Protein AF-0000000070931943 (afdb_homodimer)

Radius of gyration: 18.47 Å; Cα contacts (8 Å, |Δi|>4): 340; chains: 2; bounding box: 60×48×57 Å

pLDDT: mean 80.34, std 15.59, range [36.34, 95.5]

Structure (mmCIF, N/CA/C/O backbone):
data_AF-0000000070931943-model_v1
#
loop_
_entity.id
_entity.type
_entity.pdbx_description
1 polymer 'Calcium-activated chloride channel N-terminal domain-containing protein'
#
loop_
_atom_site.group_PDB
_atom_site.id
_atom_site.type_symbol
_atom_site.label_atom_id
_atom_site.label_alt_id
_atom_site.label_comp_id
_atom_site.label_asym_id
_atom_site.label_entity_id
_atom_site.label_seq_id
_atom_site.pdbx_PDB_ins_code
_atom_site.Cartn_x
_atom_site.Cartn_y
_atom_site.Cartn_z
_atom_site.occupancy
_atom_site.B_iso_or_equiv
_atom_site.auth_seq_id
_atom_site.auth_comp_id
_atom_site.auth_asym_id
_atom_site.auth_atom_id
_atom_site.pdbx_PDB_model_num
ATOM 1 N N . MET A 1 1 ? 15.734 -5.367 39.406 1 36.34 1 MET A N 1
ATOM 2 C CA . MET A 1 1 ? 15.711 -4.273 38.438 1 36.34 1 MET A CA 1
ATOM 3 C C . MET A 1 1 ? 15.25 -4.766 37.062 1 36.34 1 MET A C 1
ATOM 5 O O . MET A 1 1 ? 15.836 -5.699 36.531 1 36.34 1 MET A O 1
ATOM 9 N N . THR A 1 2 ? 13.977 -4.781 36.875 1 40.44 2 THR A N 1
ATOM 10 C CA . THR A 1 2 ? 13.219 -5.215 35.719 1 40.44 2 THR A CA 1
ATOM 11 C C . THR A 1 2 ? 13.773 -4.574 34.438 1 40.44 2 THR A C 1
ATOM 13 O O . THR A 1 2 ? 13.781 -3.35 34.312 1 40.44 2 THR A O 1
ATOM 16 N N . ASN A 1 3 ? 14.836 -5.074 33.906 1 40.12 3 ASN A N 1
ATOM 17 C CA . ASN A 1 3 ? 15.406 -4.578 32.656 1 40.12 3 ASN A CA 1
ATOM 18 C C . ASN A 1 3 ? 14.336 -4.371 31.578 1 40.12 3 ASN A C 1
ATOM 20 O O . ASN A 1 3 ? 13.844 -5.336 31 1 40.12 3 ASN A O 1
ATOM 24 N N . ALA A 1 4 ? 13.398 -3.459 31.875 1 43 4 ALA A N 1
ATOM 25 C CA . ALA A 1 4 ? 12.453 -3.088 30.828 1 43 4 ALA A CA 1
ATOM 26 C C . ALA A 1 4 ? 13.18 -2.793 29.516 1 43 4 ALA A C 1
ATOM 28 O O . ALA A 1 4 ? 14.062 -1.938 29.469 1 43 4 ALA A O 1
ATOM 29 N N . LEU A 1 5 ? 13.523 -3.73 28.75 1 44.19 5 LEU A N 1
ATOM 30 C CA . LEU A 1 5 ? 14.008 -3.447 27.406 1 44.19 5 LEU A CA 1
ATOM 31 C C . LEU A 1 5 ? 13.266 -2.27 26.797 1 44.19 5 LEU A C 1
ATOM 33 O O . LEU A 1 5 ? 12.031 -2.246 26.781 1 44.19 5 LEU A O 1
ATOM 37 N N . PRO A 1 6 ? 13.898 -1.084 26.641 1 47.56 6 PRO A N 1
ATOM 38 C CA . PRO A 1 6 ? 13.211 0.03 25.984 1 47.56 6 PRO A CA 1
ATOM 39 C C . PRO A 1 6 ? 12.586 -0.368 24.641 1 47.56 6 PRO A C 1
ATOM 41 O O . PRO A 1 6 ? 13.297 -0.811 23.734 1 47.56 6 PRO A O 1
ATOM 44 N N . PHE A 1 7 ? 11.438 -1.041 24.672 1 46.66 7 PHE A N 1
ATOM 45 C CA . PHE A 1 7 ? 10.703 -1.216 23.422 1 46.66 7 PHE A CA 1
ATOM 46 C C . PHE A 1 7 ? 10.672 0.085 22.641 1 46.66 7 PHE A C 1
ATOM 48 O O . PHE A 1 7 ? 10.094 1.077 23.078 1 46.66 7 PHE A O 1
ATOM 55 N N . LEU A 1 8 ? 11.75 0.337 21.922 1 50.69 8 LEU A N 1
ATOM 56 C CA . LEU A 1 8 ? 11.695 1.449 20.984 1 50.69 8 LEU A CA 1
ATOM 57 C C . LEU A 1 8 ? 10.305 1.575 20.375 1 50.69 8 LEU A C 1
ATOM 59 O O . LEU A 1 8 ? 9.867 0.695 19.625 1 50.69 8 LEU A O 1
ATOM 63 N N . VAL A 1 9 ? 9.438 2.227 21.109 1 55.28 9 VAL A N 1
ATOM 64 C CA . VAL A 1 9 ? 8.102 2.506 20.609 1 55.28 9 VAL A CA 1
ATOM 65 C C . VAL A 1 9 ? 8.188 3.363 19.344 1 55.28 9 VAL A C 1
ATOM 67 O O . VAL A 1 9 ? 8.477 4.559 19.422 1 55.28 9 VAL A O 1
ATOM 70 N N . LEU A 1 10 ? 8.602 2.766 18.203 1 62.41 10 LEU A N 1
ATOM 71 C CA . LEU A 1 10 ? 8.516 3.535 16.969 1 62.41 10 LEU A CA 1
ATOM 72 C C . LEU A 1 10 ? 7.098 4.059 16.75 1 62.41 10 LEU A C 1
ATOM 74 O O . LEU A 1 10 ? 6.129 3.297 16.828 1 62.41 10 LEU A O 1
ATOM 78 N N . ALA A 1 11 ? 6.996 5.348 16.875 1 78.06 11 ALA A N 1
ATOM 79 C CA . ALA A 1 11 ? 5.703 6.004 16.703 1 78.06 11 ALA A CA 1
ATOM 80 C C . ALA A 1 11 ? 5.137 5.746 15.305 1 78.06 11 ALA A C 1
ATOM 82 O O . ALA A 1 11 ? 5.824 5.945 14.297 1 78.06 11 ALA A O 1
ATOM 83 N N . VAL A 1 12 ? 4.004 5.129 15.281 1 84 12 VAL A N 1
ATOM 84 C CA . VAL A 1 12 ? 3.295 4.918 14.023 1 84 12 VAL A CA 1
ATOM 85 C C . VAL A 1 12 ? 2.578 6.203 13.617 1 84 12 VAL A C 1
ATOM 87 O O . VAL A 1 12 ? 1.798 6.758 14.391 1 84 12 VAL A O 1
ATOM 90 N N . MET A 1 13 ? 2.975 6.719 12.43 1 88.75 13 MET A N 1
ATOM 91 C CA . MET A 1 13 ? 2.412 7.992 11.977 1 88.75 13 MET A CA 1
ATOM 92 C C . MET A 1 13 ? 1.213 7.762 11.062 1 88.75 13 MET A C 1
ATOM 94 O O . MET A 1 13 ? 0.326 8.609 10.969 1 88.75 13 MET A O 1
ATOM 98 N N . ALA A 1 14 ? 1.225 6.684 10.336 1 92.06 14 ALA A N 1
ATOM 99 C CA . ALA A 1 14 ? 0.128 6.402 9.414 1 92.06 14 ALA A CA 1
ATOM 100 C C . ALA A 1 14 ? 0.025 4.906 9.125 1 92.06 14 ALA A C 1
ATOM 102 O O . ALA A 1 14 ? 0.981 4.16 9.336 1 92.06 14 ALA A O 1
ATOM 103 N N . SER A 1 15 ? -1.15 4.453 8.75 1 94.12 15 SER A N 1
ATOM 104 C CA . SER A 1 15 ? -1.41 3.098 8.281 1 94.12 15 SER A CA 1
ATOM 105 C C . SER A 1 15 ? -2.164 3.104 6.957 1 94.12 15 SER A C 1
ATOM 107 O O . SER A 1 15 ? -2.975 3.996 6.703 1 94.12 15 SER A O 1
ATOM 109 N N . MET A 1 16 ? -1.839 2.244 6.152 1 95.25 16 MET A N 1
ATOM 110 C CA . MET A 1 16 ? -2.496 2.086 4.859 1 95.25 16 MET A CA 1
ATOM 111 C C . MET A 1 16 ? -2.922 0.638 4.637 1 95.25 16 MET A C 1
ATOM 113 O O . MET A 1 16 ? -2.162 -0.288 4.93 1 95.25 16 MET A O 1
ATOM 117 N N . CYS A 1 17 ? -4.176 0.49 4.227 1 95.31 17 CYS A N 1
ATOM 118 C CA . CYS A 1 17 ? -4.672 -0.832 3.857 1 95.31 17 CYS A CA 1
ATOM 119 C C . CYS A 1 17 ? -5.207 -0.837 2.432 1 95.31 17 CYS A C 1
ATOM 121 O O . CYS A 1 17 ? -5.98 0.043 2.053 1 95.31 17 CYS A O 1
ATOM 123 N N . THR A 1 18 ? -4.746 -1.803 1.724 1 94.31 18 THR A N 1
ATOM 124 C CA . THR A 1 18 ? -5.121 -1.93 0.32 1 94.31 18 THR A CA 1
ATOM 125 C C . THR A 1 18 ? -5.777 -3.281 0.055 1 94.31 18 THR A C 1
ATOM 127 O O . THR A 1 18 ? -5.297 -4.312 0.528 1 94.31 18 THR A O 1
ATOM 130 N N . SER A 1 19 ? -6.906 -3.232 -0.604 1 92.38 19 SER A N 1
ATOM 131 C CA . SER A 1 19 ? -7.516 -4.453 -1.122 1 92.38 19 SER A CA 1
ATOM 132 C C . SER A 1 19 ? -7.398 -4.531 -2.641 1 92.38 19 SER A C 1
ATOM 134 O O . SER A 1 19 ? -7.566 -3.523 -3.332 1 92.38 19 SER A O 1
ATOM 136 N N . ILE A 1 20 ? -7.039 -5.684 -3.062 1 90.62 20 ILE A N 1
ATOM 137 C CA . ILE A 1 20 ? -6.859 -5.926 -4.492 1 90.62 20 ILE A CA 1
ATOM 138 C C . ILE A 1 20 ? -8.047 -6.715 -5.035 1 90.62 20 ILE A C 1
ATOM 140 O O . ILE A 1 20 ? -8.398 -7.77 -4.504 1 90.62 20 ILE A O 1
ATOM 144 N N . HIS A 1 21 ? -8.641 -6.164 -6.039 1 87.69 21 HIS A N 1
ATOM 145 C CA . HIS A 1 21 ? -9.812 -6.766 -6.66 1 87.69 21 HIS A CA 1
ATOM 146 C C . HIS A 1 21 ? -9.57 -7.059 -8.141 1 87.69 21 HIS A C 1
ATOM 148 O O . HIS A 1 21 ? -8.906 -6.277 -8.828 1 87.69 21 HIS A O 1
ATOM 154 N N . LEU A 1 22 ? -10.031 -8.234 -8.578 1 81.69 22 LEU A N 1
ATOM 155 C CA . LEU A 1 22 ? -9.961 -8.562 -10 1 81.69 22 LEU A CA 1
ATOM 156 C C . LEU A 1 22 ? -11.227 -8.109 -10.727 1 81.69 22 LEU A C 1
ATOM 158 O O . LEU A 1 22 ? -12.336 -8.258 -10.203 1 81.69 22 LEU A O 1
ATOM 162 N N . ASP A 1 23 ? -10.914 -7.359 -11.781 1 71.62 23 ASP A N 1
ATOM 163 C CA . ASP A 1 23 ? -12.008 -6.992 -12.672 1 71.62 23 ASP A CA 1
ATOM 164 C C . ASP A 1 23 ? -12.133 -7.988 -13.828 1 71.62 23 ASP A C 1
ATOM 166 O O . ASP A 1 23 ? -11.141 -8.344 -14.453 1 71.62 23 ASP A O 1
ATOM 170 N N . PRO A 1 24 ? -13.312 -8.531 -14 1 64.44 24 PRO A N 1
ATOM 171 C CA . PRO A 1 24 ? -13.508 -9.531 -15.055 1 64.44 24 PRO A CA 1
ATOM 172 C C . PRO A 1 24 ? -12.953 -9.07 -16.406 1 64.44 24 PRO A C 1
ATOM 174 O O . PRO A 1 24 ? -12.531 -9.898 -17.219 1 64.44 24 PRO A O 1
ATOM 177 N N . ALA A 1 25 ? -13.125 -8.031 -16.75 1 62.78 25 ALA A N 1
ATOM 178 C CA . ALA A 1 25 ? -12.766 -7.617 -18.094 1 62.78 25 ALA A CA 1
ATOM 179 C C . ALA A 1 25 ? -11.25 -7.547 -18.266 1 62.78 25 ALA A C 1
ATOM 181 O O . ALA A 1 25 ? -10.711 -7.961 -19.297 1 62.78 25 ALA A O 1
ATOM 182 N N . ASP A 1 26 ? -10.508 -7.004 -17.688 1 59.44 26 ASP A N 1
ATOM 183 C CA . ASP A 1 26 ? -9.125 -6.953 -18.141 1 59.44 26 ASP A CA 1
ATOM 184 C C . ASP A 1 26 ? -8.188 -6.535 -17 1 59.44 26 ASP A C 1
ATOM 186 O O . ASP A 1 26 ? -6.969 -6.641 -17.141 1 59.44 26 ASP A O 1
ATOM 190 N N . GLY A 1 27 ? -8.828 -6.426 -15.727 1 68.75 27 GLY A N 1
ATOM 191 C CA . GLY A 1 27 ? -7.762 -5.957 -14.852 1 68.75 27 GLY A CA 1
ATOM 192 C C . GLY A 1 27 ? -8.141 -5.965 -13.383 1 68.75 27 GLY A C 1
ATOM 193 O O . GLY A 1 27 ? -8.953 -6.785 -12.953 1 68.75 27 GLY A O 1
ATOM 194 N N . GLY A 1 28 ? -7.371 -5.559 -12.633 1 79.81 28 GLY A N 1
ATOM 195 C CA . GLY A 1 28 ? -7.633 -5.441 -11.203 1 79.81 28 GLY A CA 1
ATOM 196 C C . GLY A 1 28 ? -7.5 -4.02 -10.688 1 79.81 28 GLY A C 1
ATOM 197 O O . GLY A 1 28 ? -6.918 -3.162 -11.359 1 79.81 28 GLY A O 1
ATOM 198 N N . TYR A 1 29 ? -8.352 -3.676 -9.898 1 83.69 29 TYR A N 1
ATOM 199 C CA . TYR A 1 29 ? -8.227 -2.375 -9.25 1 83.69 29 TYR A CA 1
ATOM 200 C C . TYR A 1 29 ? -8.016 -2.531 -7.75 1 83.69 29 TYR A C 1
ATOM 202 O O . TYR A 1 29 ? -8.266 -3.6 -7.191 1 83.69 29 TYR A O 1
ATOM 210 N N . MET A 1 30 ? -7.453 -1.445 -7.219 1 88.5 30 MET A N 1
ATOM 211 C CA . MET A 1 30 ? -7.125 -1.434 -5.797 1 88.5 30 MET A CA 1
ATOM 212 C C . MET A 1 30 ? -7.895 -0.338 -5.066 1 88.5 30 MET A C 1
ATOM 214 O O . MET A 1 30 ? -8.102 0.748 -5.613 1 88.5 30 MET A O 1
ATOM 218 N N . GLN A 1 31 ? -8.352 -0.706 -3.971 1 90.5 31 GLN A N 1
ATOM 219 C CA . GLN A 1 31 ? -8.922 0.263 -3.037 1 90.5 31 GLN A CA 1
ATOM 220 C C . GLN A 1 31 ? -8 0.47 -1.836 1 90.5 31 GLN A C 1
ATOM 222 O O . GLN A 1 31 ? -7.559 -0.498 -1.214 1 90.5 31 GLN A O 1
ATOM 227 N N . VAL A 1 32 ? -7.766 1.75 -1.558 1 93.69 32 VAL A N 1
ATOM 228 C CA . VAL A 1 32 ? -6.797 2.07 -0.513 1 93.69 32 VAL A CA 1
ATOM 229 C C . VA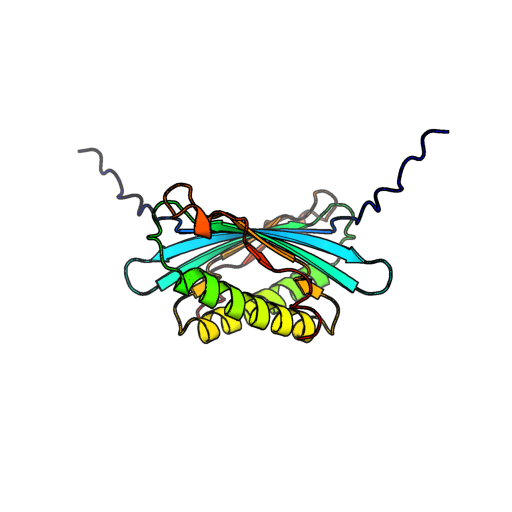L A 1 32 ? -7.473 2.891 0.584 1 93.69 32 VAL A C 1
ATOM 231 O O . VAL A 1 32 ? -8.195 3.85 0.297 1 93.69 32 VAL A O 1
ATOM 234 N N . LEU A 1 33 ? -7.32 2.475 1.807 1 93.75 33 LEU A N 1
ATOM 235 C CA . LEU A 1 33 ? -7.688 3.25 2.986 1 93.75 33 LEU A CA 1
ATOM 236 C C . LEU A 1 33 ? -6.445 3.699 3.75 1 93.75 33 LEU A C 1
ATOM 238 O O . LEU A 1 33 ? -5.586 2.881 4.082 1 93.75 33 LEU A O 1
ATOM 242 N N . VAL A 1 34 ? -6.34 4.996 3.949 1 93.75 34 VAL A N 1
ATOM 243 C CA . VAL A 1 34 ? -5.223 5.566 4.695 1 93.75 34 VAL A CA 1
ATOM 244 C C . VAL A 1 34 ? -5.734 6.223 5.977 1 93.75 34 VAL A C 1
ATOM 246 O O . VAL A 1 34 ? -6.641 7.059 5.934 1 93.75 34 VAL A O 1
ATOM 249 N N . GLY A 1 35 ? -5.164 5.852 7.086 1 93.06 35 GLY A N 1
ATOM 250 C CA . GLY A 1 35 ? -5.406 6.52 8.359 1 93.06 35 GLY A CA 1
ATOM 251 C C . GLY A 1 35 ? -4.207 7.301 8.859 1 93.06 35 GLY A C 1
ATOM 252 O O . GLY A 1 35 ? -3.104 6.762 8.961 1 93.06 35 GLY A O 1
ATOM 253 N N . ILE A 1 36 ? -4.418 8.516 9.125 1 90.5 36 ILE A N 1
ATOM 254 C CA . ILE A 1 36 ? -3.363 9.352 9.688 1 90.5 36 ILE A CA 1
ATOM 255 C C . ILE A 1 36 ? -3.488 9.398 11.203 1 90.5 36 ILE A C 1
ATOM 257 O O . ILE A 1 36 ? -4.586 9.57 11.742 1 90.5 36 ILE A O 1
ATOM 261 N N . ASP A 1 37 ? -2.4 9.219 11.828 1 91.5 37 ASP A N 1
ATOM 262 C CA . ASP A 1 37 ? -2.363 9.203 13.289 1 91.5 37 ASP A CA 1
ATOM 263 C C . ASP A 1 37 ? -2.621 10.594 13.852 1 91.5 37 ASP A C 1
ATOM 265 O O . ASP A 1 37 ? -2.217 11.602 13.258 1 91.5 37 ASP A O 1
ATOM 269 N N . SER A 1 38 ? -3.176 10.648 15.031 1 90.12 38 SER A N 1
ATOM 270 C CA . SER A 1 38 ? -3.539 11.906 15.672 1 90.12 38 SER A CA 1
ATOM 271 C C . SER A 1 38 ? -2.301 12.68 16.125 1 90.12 38 SER A C 1
ATOM 273 O O . SER A 1 38 ? -2.383 13.867 16.422 1 90.12 38 SER A O 1
ATOM 275 N N . SER A 1 39 ? -1.159 11.977 16.141 1 87.94 39 SER A N 1
ATOM 276 C CA . SER A 1 39 ? 0.078 12.656 16.5 1 87.94 39 SER A CA 1
ATOM 277 C C . SER A 1 39 ? 0.581 13.547 15.367 1 87.94 39 SER A C 1
ATOM 279 O O . SER A 1 39 ? 1.459 14.383 15.578 1 87.94 39 SER A O 1
ATOM 281 N N . VAL A 1 40 ? -0.013 13.383 14.234 1 84.94 40 VAL A N 1
ATOM 282 C CA . VAL A 1 40 ? 0.395 14.172 13.07 1 84.94 40 VAL A CA 1
ATOM 283 C C . VAL A 1 40 ? -0.276 15.539 13.109 1 84.94 40 VAL A C 1
ATOM 285 O O . VAL A 1 40 ? -1.502 15.633 13.203 1 84.94 40 VAL A O 1
ATOM 288 N N . SER A 1 41 ? 0.523 16.547 13.125 1 85.31 41 SER A N 1
ATOM 289 C CA . SER A 1 41 ? -0.011 17.906 13.141 1 85.31 41 SER A CA 1
ATOM 290 C C . SER A 1 41 ? -0.72 18.234 11.828 1 85.31 41 SER A C 1
ATOM 292 O O . SER A 1 41 ? -0.36 17.719 10.773 1 85.31 41 SER A O 1
ATOM 294 N N . VAL A 1 42 ? -1.76 19.078 11.977 1 77.5 42 VAL A N 1
ATOM 295 C CA . VAL A 1 42 ? -2.535 19.469 10.805 1 77.5 42 VAL A CA 1
ATOM 296 C C . VAL A 1 42 ? -1.622 20.156 9.781 1 77.5 42 VAL A C 1
ATOM 298 O O . VAL A 1 42 ? -0.892 21.094 10.117 1 77.5 42 VAL A O 1
ATOM 301 N N . ASN A 1 43 ? -1.541 19.562 8.609 1 76.69 43 ASN A N 1
ATOM 302 C CA . ASN A 1 43 ? -0.798 20.141 7.496 1 76.69 43 ASN A CA 1
ATOM 303 C C . ASN A 1 43 ? -1.441 19.812 6.152 1 76.69 43 ASN A C 1
ATOM 305 O O . ASN A 1 43 ? -1.441 18.656 5.734 1 76.69 43 ASN A O 1
ATOM 309 N N . ILE A 1 44 ? -2.055 20.906 5.496 1 76.25 44 ILE A N 1
ATOM 310 C CA . ILE A 1 44 ? -2.744 20.719 4.223 1 76.25 44 ILE A CA 1
ATOM 311 C C . ILE A 1 44 ? -1.768 20.188 3.176 1 76.25 44 ILE A C 1
ATOM 313 O O . ILE A 1 44 ? -2.166 19.469 2.258 1 76.25 44 ILE A O 1
ATOM 317 N N . ASP A 1 45 ? -0.538 20.484 3.363 1 85.88 45 ASP A N 1
ATOM 318 C CA . ASP A 1 45 ? 0.458 20.031 2.396 1 85.88 45 ASP A CA 1
ATOM 319 C C . ASP A 1 45 ? 0.584 18.516 2.406 1 85.88 45 ASP A C 1
ATOM 321 O O . ASP A 1 45 ? 0.918 17.906 1.387 1 85.88 45 ASP A O 1
ATOM 325 N N . ILE A 1 46 ? 0.339 17.969 3.547 1 85.06 46 ILE A N 1
ATOM 326 C CA . ILE A 1 46 ? 0.44 16.516 3.652 1 85.06 46 ILE A CA 1
ATOM 327 C C . ILE A 1 46 ? -0.572 15.852 2.715 1 85.06 46 ILE A C 1
ATOM 329 O O . ILE A 1 46 ? -0.24 14.906 1.998 1 85.06 46 ILE A O 1
ATOM 333 N N . LEU A 1 47 ? -1.778 16.422 2.676 1 86.31 47 LEU A N 1
ATOM 334 C CA . LEU A 1 47 ? -2.824 15.859 1.833 1 86.31 47 LEU A CA 1
ATOM 335 C C . LEU A 1 47 ? -2.469 16 0.356 1 86.31 47 LEU A C 1
ATOM 337 O O . LEU A 1 47 ? -2.654 15.062 -0.423 1 86.31 47 LEU A O 1
ATOM 341 N N . ASN A 1 48 ? -2 17.172 0.065 1 87.69 48 ASN A N 1
ATOM 342 C CA . ASN A 1 48 ? -1.585 17.391 -1.316 1 87.69 48 ASN A CA 1
ATOM 343 C C . ASN A 1 48 ? -0.417 16.484 -1.698 1 87.69 48 ASN A C 1
ATOM 345 O O . ASN A 1 48 ? -0.389 15.93 -2.797 1 87.69 48 ASN A O 1
ATOM 349 N N . ASN A 1 49 ? 0.54 16.359 -0.803 1 89.38 49 ASN A N 1
ATOM 350 C CA . ASN A 1 49 ? 1.688 15.5 -1.043 1 89.38 49 ASN A CA 1
ATOM 351 C C . ASN A 1 49 ? 1.265 14.039 -1.196 1 89.38 49 ASN A C 1
ATOM 353 O O . ASN A 1 49 ? 1.806 13.32 -2.035 1 89.38 49 ASN A O 1
ATOM 357 N N . LEU A 1 50 ? 0.293 13.664 -0.415 1 90.5 50 LEU A N 1
ATOM 358 C CA . LEU A 1 50 ? -0.211 12.297 -0.524 1 90.5 50 LEU A CA 1
ATOM 359 C C . LEU A 1 50 ? -0.918 12.086 -1.858 1 90.5 50 LEU A C 1
ATOM 361 O O . LEU A 1 50 ? -0.766 11.031 -2.484 1 90.5 50 LEU A O 1
ATOM 365 N N . ARG A 1 51 ? -1.651 13.062 -2.244 1 89.62 51 ARG A N 1
ATOM 366 C CA . ARG A 1 51 ? -2.332 12.969 -3.531 1 89.62 51 ARG A CA 1
ATOM 367 C C . ARG A 1 51 ? -1.33 12.773 -4.664 1 89.62 51 ARG A C 1
ATOM 369 O O . ARG A 1 51 ? -1.506 11.891 -5.512 1 89.62 51 ARG A O 1
ATOM 376 N N . VAL A 1 52 ? -0.346 13.594 -4.68 1 91 52 VAL A N 1
ATOM 377 C CA . VAL A 1 52 ? 0.678 13.516 -5.715 1 91 52 VAL A CA 1
ATOM 378 C C . VAL A 1 52 ? 1.375 12.156 -5.656 1 91 52 VAL A C 1
ATOM 380 O O . VAL A 1 52 ? 1.59 11.516 -6.688 1 91 52 VAL A O 1
ATOM 383 N N . LEU A 1 53 ? 1.727 11.703 -4.457 1 93.62 53 LEU A N 1
ATOM 384 C CA . LEU A 1 53 ? 2.4 10.422 -4.285 1 93.62 53 LEU A CA 1
ATOM 385 C C . LEU A 1 53 ? 1.536 9.281 -4.805 1 93.62 53 LEU A C 1
ATOM 387 O O . LEU A 1 53 ? 2.02 8.414 -5.535 1 93.62 53 LEU A O 1
ATOM 391 N N . PHE A 1 54 ? 0.24 9.297 -4.535 1 93.12 54 PHE A N 1
ATOM 392 C CA . PHE A 1 54 ? -0.636 8.211 -4.949 1 93.12 54 PHE A CA 1
ATOM 393 C C . PHE A 1 54 ? -0.847 8.227 -6.457 1 93.12 54 PHE A C 1
ATOM 395 O O . PHE A 1 54 ? -0.993 7.176 -7.082 1 93.12 54 PHE A O 1
ATOM 402 N N . ARG A 1 55 ? -0.823 9.367 -7.012 1 93.19 55 ARG A N 1
ATOM 403 C CA . ARG A 1 55 ? -0.899 9.438 -8.469 1 93.19 55 ARG A CA 1
ATOM 404 C C . ARG A 1 55 ? 0.325 8.805 -9.117 1 93.19 55 ARG A C 1
ATOM 406 O O . ARG A 1 55 ? 0.197 7.992 -10.031 1 93.19 55 ARG A O 1
ATOM 413 N N . LYS A 1 56 ? 1.428 9.156 -8.625 1 94.12 56 LYS A N 1
ATOM 414 C CA . LYS A 1 56 ? 2.668 8.594 -9.148 1 94.12 56 LYS A CA 1
ATOM 415 C C . LYS A 1 56 ? 2.746 7.094 -8.883 1 94.12 56 LYS A C 1
ATOM 417 O O . LYS A 1 56 ? 3.184 6.328 -9.742 1 94.12 56 LYS A O 1
ATOM 422 N N . ALA A 1 57 ? 2.367 6.73 -7.73 1 94.25 57 ALA A N 1
ATOM 423 C CA . ALA A 1 57 ? 2.393 5.32 -7.352 1 94.25 57 ALA A CA 1
ATOM 424 C C . ALA A 1 57 ? 1.446 4.5 -8.227 1 94.25 57 ALA A C 1
ATOM 426 O O . ALA A 1 57 ? 1.771 3.379 -8.625 1 94.25 57 ALA A O 1
ATOM 427 N N . SER A 1 58 ? 0.299 5.086 -8.516 1 93.31 58 SER A N 1
ATOM 428 C CA . SER A 1 58 ? -0.647 4.398 -9.391 1 93.31 58 SER A CA 1
ATOM 429 C C . SER A 1 58 ? -0.066 4.195 -10.789 1 93.31 58 SER A C 1
ATOM 431 O O . SER A 1 58 ? -0.187 3.115 -11.367 1 93.31 58 SER A O 1
ATOM 433 N N . GLN A 1 59 ? 0.559 5.215 -11.297 1 94.06 59 GLN A N 1
ATOM 434 C CA . GLN A 1 59 ? 1.205 5.117 -12.602 1 94.06 59 GLN A CA 1
ATOM 435 C C . GLN A 1 59 ? 2.316 4.074 -12.586 1 94.06 59 GLN A C 1
ATOM 437 O O . GLN A 1 59 ? 2.424 3.264 -13.508 1 94.06 59 GLN A O 1
ATOM 442 N N . PHE A 1 60 ? 3.107 4.105 -11.625 1 93.56 60 PHE A N 1
ATOM 443 C CA . PHE A 1 60 ? 4.172 3.125 -11.461 1 93.56 60 PHE A CA 1
ATOM 444 C C . PHE A 1 60 ? 3.611 1.709 -11.469 1 93.56 60 PHE A C 1
ATOM 446 O O . PHE A 1 60 ? 4.105 0.846 -12.203 1 93.56 60 PHE A O 1
ATOM 453 N N . LEU A 1 61 ? 2.586 1.47 -10.617 1 92.56 61 LEU A N 1
ATOM 454 C CA . LEU A 1 61 ? 1.967 0.153 -10.516 1 92.56 61 LEU A CA 1
ATOM 455 C C . LEU A 1 61 ? 1.403 -0.287 -11.859 1 92.56 61 LEU A C 1
ATOM 457 O O . LEU A 1 61 ? 1.604 -1.43 -12.281 1 92.56 61 LEU A O 1
ATOM 461 N N . PHE A 1 62 ? 0.74 0.594 -12.523 1 91.69 62 PHE A N 1
ATOM 462 C CA . PHE A 1 62 ? 0.134 0.302 -13.82 1 91.69 62 PHE A CA 1
ATOM 463 C C . PHE A 1 62 ? 1.19 -0.135 -14.828 1 91.69 62 PHE A C 1
ATOM 465 O O . PHE A 1 62 ? 1.009 -1.131 -15.531 1 91.69 62 PHE A O 1
ATOM 472 N N . GLU A 1 63 ? 2.27 0.586 -14.812 1 93.69 63 GLU A N 1
ATOM 473 C CA . GLU A 1 63 ? 3.346 0.278 -15.758 1 93.69 63 GLU A CA 1
ATOM 474 C C . GLU A 1 63 ? 4.074 -1.003 -15.359 1 93.69 63 GLU A C 1
ATOM 476 O O . GLU A 1 63 ? 4.363 -1.848 -16.203 1 93.69 63 GLU A O 1
ATOM 481 N N . ALA A 1 64 ? 4.336 -1.162 -14.078 1 91.12 64 ALA A N 1
ATOM 482 C CA . ALA A 1 64 ? 5.098 -2.311 -13.586 1 91.12 64 ALA A CA 1
ATOM 483 C C . ALA A 1 64 ? 4.297 -3.602 -13.742 1 91.12 64 ALA A C 1
ATOM 485 O O . ALA A 1 64 ? 4.867 -4.695 -13.742 1 91.12 64 ALA A O 1
ATOM 486 N N . THR A 1 65 ? 3.021 -3.58 -13.875 1 89.56 65 THR A N 1
ATOM 487 C CA . THR A 1 65 ? 2.168 -4.758 -13.961 1 89.56 65 THR A CA 1
ATOM 488 C C . THR A 1 65 ? 1.559 -4.883 -15.359 1 89.56 65 THR A C 1
ATOM 490 O O . THR A 1 65 ? 0.553 -5.574 -15.539 1 89.56 65 THR A O 1
ATOM 493 N N . ARG A 1 66 ? 2.033 -4.176 -16.297 1 88.62 66 ARG A N 1
ATOM 494 C CA . ARG A 1 66 ? 1.624 -4.211 -17.703 1 88.62 66 ARG A CA 1
ATOM 495 C C . ARG A 1 66 ? 0.156 -3.828 -17.844 1 88.62 66 ARG A C 1
ATOM 497 O O . ARG A 1 66 ? -0.597 -4.5 -18.562 1 88.62 66 ARG A O 1
ATOM 504 N N . GLY A 1 67 ? -0.262 -2.793 -17.109 1 87.81 67 GLY A N 1
ATOM 505 C CA . GLY A 1 67 ? -1.584 -2.205 -17.266 1 87.81 67 GLY A CA 1
ATOM 506 C C . GLY A 1 67 ? -2.664 -2.973 -16.516 1 87.81 67 GLY A C 1
ATOM 507 O O . GLY A 1 67 ? -3.852 -2.816 -16.812 1 87.81 67 GLY A O 1
ATOM 508 N N . LYS A 1 68 ? -2.223 -3.709 -15.586 1 85.88 68 LYS A N 1
ATOM 509 C CA . LYS A 1 68 ? -3.203 -4.574 -14.938 1 85.88 68 LYS A CA 1
ATOM 510 C C . LYS A 1 68 ? -3.742 -3.932 -13.664 1 85.88 68 LYS A C 1
ATOM 512 O O . LYS A 1 68 ? -4.926 -4.074 -13.344 1 85.88 68 LYS A O 1
ATOM 517 N N . PHE A 1 69 ? -2.881 -3.309 -12.906 1 87.75 69 PHE A N 1
ATOM 518 C CA . PHE A 1 69 ? -3.312 -2.832 -11.602 1 87.75 69 PHE A CA 1
ATOM 519 C C . PHE A 1 69 ? -3.131 -1.324 -11.484 1 87.75 69 PHE A C 1
ATOM 521 O O . PHE A 1 69 ? -2.135 -0.775 -11.961 1 87.75 69 PHE A O 1
ATOM 528 N N . TYR A 1 70 ? -4.066 -0.686 -10.836 1 90.06 70 TYR A N 1
ATOM 529 C CA . TYR A 1 70 ? -4.051 0.736 -10.516 1 90.06 70 TYR A CA 1
ATOM 530 C C . TYR A 1 70 ? -4.887 1.025 -9.273 1 90.06 70 TYR A C 1
ATOM 532 O O . TYR A 1 70 ? -5.715 0.203 -8.867 1 90.06 70 TYR A O 1
ATOM 540 N N . PHE A 1 71 ? -4.629 2.18 -8.672 1 91.56 71 PHE A N 1
ATOM 541 C CA . PHE A 1 71 ? -5.469 2.611 -7.566 1 91.56 71 PHE A CA 1
ATOM 542 C C . PHE A 1 71 ? -6.77 3.221 -8.078 1 91.56 71 PHE A C 1
ATOM 544 O O . PHE A 1 71 ? -6.762 4.301 -8.672 1 91.56 71 PHE A O 1
ATOM 551 N N . LYS A 1 72 ? -7.867 2.592 -7.891 1 89.06 72 LYS A N 1
ATOM 552 C CA . LYS A 1 72 ? -9.172 3.104 -8.297 1 89.06 72 LYS A CA 1
ATOM 553 C C . LYS A 1 72 ? -9.664 4.184 -7.34 1 89.06 72 LYS A C 1
ATOM 555 O O . LYS A 1 72 ? -10.211 5.199 -7.773 1 89.06 72 LYS A O 1
ATOM 560 N N . GLU A 1 73 ? -9.422 3.891 -6.121 1 88.88 73 GLU A N 1
ATOM 561 C CA . GLU A 1 73 ? -9.914 4.789 -5.078 1 88.88 73 GLU A CA 1
ATOM 562 C C . GLU A 1 73 ? -8.977 4.805 -3.875 1 88.88 73 GLU A C 1
ATOM 564 O O . GLU A 1 73 ? -8.492 3.756 -3.447 1 88.88 73 GLU A O 1
ATOM 569 N N . VAL A 1 74 ? -8.742 6.055 -3.41 1 91.56 74 VAL A N 1
ATOM 570 C CA . VAL A 1 74 ? -8.008 6.246 -2.168 1 91.56 74 VAL A CA 1
AT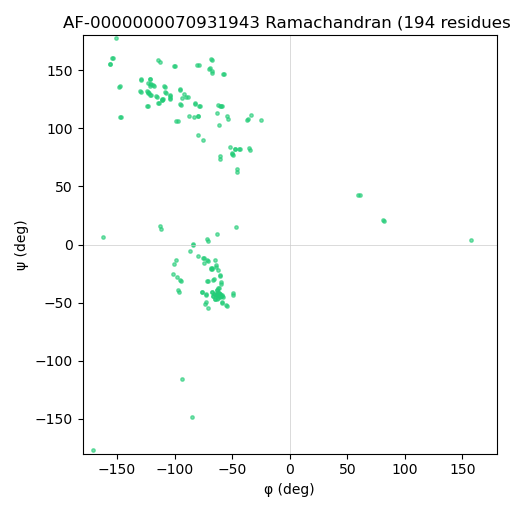OM 571 C C . VAL A 1 74 ? -8.844 7.062 -1.188 1 91.56 74 VAL A C 1
ATOM 573 O O . VAL A 1 74 ? -9.258 8.18 -1.499 1 91.56 74 VAL A O 1
ATOM 576 N N . LEU A 1 75 ? -9.141 6.48 -0.079 1 91.25 75 LEU A N 1
ATOM 577 C CA . LEU A 1 75 ? -9.828 7.164 1.009 1 91.25 75 LEU A CA 1
ATOM 578 C C . LEU A 1 75 ? -8.859 7.516 2.133 1 91.25 75 LEU A C 1
ATOM 580 O O . LEU A 1 75 ? -8.133 6.652 2.623 1 91.25 75 LEU A O 1
ATOM 584 N N . ILE A 1 76 ? -8.867 8.734 2.541 1 90.81 76 ILE A N 1
ATOM 585 C CA . ILE A 1 76 ? -7.996 9.164 3.633 1 90.81 76 ILE A CA 1
ATOM 586 C C . ILE A 1 76 ? -8.844 9.562 4.84 1 90.81 76 ILE A C 1
ATOM 588 O O . ILE A 1 76 ? -9.711 10.438 4.738 1 90.81 76 ILE A O 1
ATOM 592 N N . SER A 1 77 ? -8.617 8.93 5.887 1 90.31 77 SER A N 1
ATOM 593 C CA . SER A 1 77 ? -9.203 9.312 7.168 1 90.31 77 SER A CA 1
ATOM 594 C C . SER A 1 77 ? -8.258 10.211 7.961 1 90.31 77 SER A C 1
ATOM 596 O O . SER A 1 77 ? -7.137 9.805 8.281 1 90.31 77 SER A O 1
ATOM 598 N N . VAL A 1 78 ? -8.695 11.406 8.273 1 89.69 78 VAL A N 1
ATOM 599 C CA . VAL A 1 78 ? -7.875 12.344 9.031 1 89.69 78 VAL A CA 1
ATOM 600 C C . VAL A 1 78 ? -8.305 12.336 10.5 1 89.69 78 VAL A C 1
ATOM 602 O O . VAL A 1 78 ? -9.438 11.977 10.82 1 89.69 78 VAL A O 1
ATOM 605 N N . PRO A 1 79 ? -7.402 12.672 11.352 1 88.38 79 PRO A N 1
ATOM 606 C CA . PRO A 1 79 ? -7.766 12.641 12.766 1 88.38 79 PRO A CA 1
ATOM 607 C C . PRO A 1 79 ? -8.797 13.711 13.141 1 88.38 79 PRO A C 1
ATOM 609 O O . PRO A 1 79 ? -8.906 14.727 12.445 1 88.38 79 PRO A O 1
ATOM 612 N N . LYS A 1 80 ? -9.445 13.453 14.219 1 87 80 LYS A N 1
ATOM 613 C CA . LYS A 1 80 ? -10.57 14.281 14.648 1 87 80 LYS A CA 1
ATOM 614 C C . LYS A 1 80 ? -10.102 15.68 15.055 1 87 80 LYS A C 1
ATOM 616 O O . LYS A 1 80 ? -10.898 16.625 15.078 1 87 80 LYS A O 1
ATOM 621 N N . ASN A 1 81 ? -8.836 15.766 15.367 1 87.94 81 ASN A N 1
ATOM 622 C CA . ASN A 1 81 ? -8.352 17.062 15.812 1 87.94 81 ASN A CA 1
ATOM 623 C C . ASN A 1 81 ? -7.992 17.969 14.633 1 87.94 81 ASN A C 1
ATOM 625 O O . ASN A 1 81 ? -7.527 19.094 14.828 1 87.94 81 ASN A O 1
ATOM 629 N N . TRP A 1 82 ? -8.148 17.531 13.469 1 86.88 82 TRP A N 1
ATOM 630 C CA . TRP A 1 82 ? -8.008 18.375 12.289 1 86.88 82 TRP A CA 1
ATOM 631 C C . TRP A 1 82 ? -9.266 19.188 12.039 1 86.88 82 TRP A C 1
ATOM 633 O O . TRP A 1 82 ? -10.352 18.812 12.492 1 86.88 82 TRP A O 1
ATOM 643 N N . PRO A 1 83 ? -9.102 20.312 11.375 1 85.62 83 PRO A N 1
ATOM 644 C CA . PRO A 1 83 ? -10.289 21.141 11.102 1 85.62 83 PRO A CA 1
ATOM 645 C C . PRO A 1 83 ? -11.359 20.375 10.32 1 85.62 83 PRO A C 1
ATOM 647 O O . PRO A 1 83 ? -11.039 19.531 9.477 1 85.62 83 PRO A O 1
ATOM 650 N N . ARG A 1 84 ? -12.625 20.641 10.539 1 83.12 84 ARG A N 1
ATOM 651 C CA . ARG A 1 84 ? -13.766 19.969 9.914 1 83.12 84 ARG A CA 1
ATOM 652 C C . ARG A 1 84 ? -13.734 20.125 8.398 1 83.12 84 ARG A C 1
ATOM 654 O O . ARG A 1 84 ? -14.172 19.234 7.668 1 83.12 84 ARG A O 1
ATOM 661 N N . THR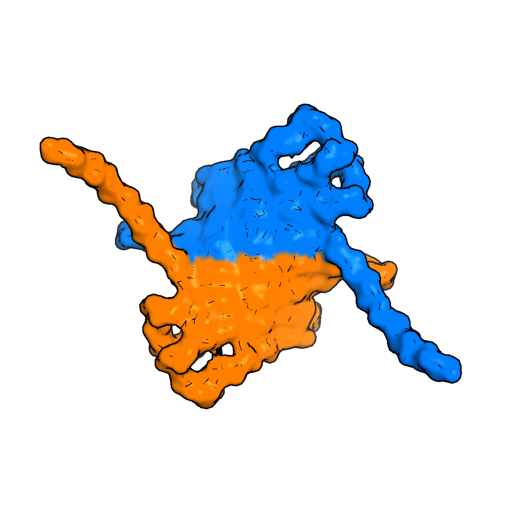 A 1 85 ? -13.281 21.188 7.961 1 80.5 85 THR A N 1
ATOM 662 C CA . THR A 1 85 ? -13.203 21.438 6.527 1 80.5 85 THR A CA 1
ATOM 663 C C . THR A 1 85 ? -12.281 20.422 5.848 1 80.5 85 THR A C 1
ATOM 665 O O . THR A 1 85 ? -12.445 20.125 4.664 1 80.5 85 THR A O 1
ATOM 668 N N . VAL A 1 86 ? -11.398 19.844 6.723 1 78.5 86 VAL A N 1
ATOM 669 C CA . VAL A 1 86 ? -10.43 18.875 6.199 1 78.5 86 VAL A CA 1
ATOM 670 C C . VAL A 1 86 ? -10.938 17.453 6.434 1 78.5 86 VAL A C 1
ATOM 672 O O . VAL A 1 86 ? -10.609 16.547 5.668 1 78.5 86 VAL A O 1
ATOM 675 N N . GLN A 1 87 ? -11.727 17.172 7.434 1 75.06 87 GLN A N 1
ATOM 676 C CA . GLN A 1 87 ? -12.188 15.859 7.848 1 75.06 87 GLN A CA 1
ATOM 677 C C . GLN A 1 87 ? -13.055 15.211 6.77 1 75.06 87 GLN A C 1
ATOM 679 O O . GLN A 1 87 ? -13.172 13.992 6.707 1 75.06 87 GLN A O 1
ATOM 684 N N . ARG A 1 88 ? -13.508 16 5.91 1 71.25 88 ARG A N 1
ATOM 685 C CA . ARG A 1 88 ? -14.273 15.344 4.852 1 71.25 88 ARG A CA 1
ATOM 686 C C . ARG A 1 88 ? -13.398 14.367 4.074 1 71.25 88 ARG A C 1
ATOM 688 O O . ARG A 1 88 ? -12.281 14.711 3.666 1 71.25 88 ARG A O 1
ATOM 695 N N . GLU A 1 89 ? -13.641 12.992 4.453 1 63.66 89 GLU A N 1
ATOM 696 C CA . GLU A 1 89 ? -12.898 11.938 3.768 1 63.66 89 GLU A CA 1
ATOM 697 C C . GLU A 1 89 ? -12.438 12.391 2.387 1 63.66 89 GLU A C 1
ATOM 699 O O . GLU A 1 89 ? -13.25 12.805 1.561 1 63.66 89 GLU A O 1
ATOM 704 N N . LEU A 1 90 ? -11.102 12.578 2.488 1 76 90 LEU A N 1
ATOM 705 C CA . LEU A 1 90 ? -10.609 12.945 1.166 1 76 90 LEU A CA 1
ATOM 706 C C . LEU A 1 90 ? -10.547 11.719 0.253 1 76 90 LEU A C 1
ATOM 708 O O . LEU A 1 90 ? -9.906 10.719 0.586 1 76 90 LEU A O 1
ATOM 712 N N . VAL A 1 91 ? -11.703 11.484 -0.452 1 72.94 91 VAL A N 1
ATOM 713 C CA . VAL A 1 91 ? -11.75 10.414 -1.441 1 72.94 91 VAL A CA 1
ATOM 714 C C . VAL A 1 91 ? -11.18 10.906 -2.768 1 72.94 91 VAL A C 1
ATOM 716 O O . VAL A 1 91 ? -11.602 11.938 -3.287 1 72.94 91 VAL A O 1
ATOM 719 N N . TRP A 1 92 ? -9.977 10.273 -2.961 1 72.94 92 TRP A N 1
ATOM 720 C CA . TRP A 1 92 ? -9.492 10.484 -4.324 1 72.94 92 TRP A CA 1
ATOM 721 C C . TRP A 1 92 ? -9.844 9.297 -5.215 1 72.94 92 TRP A C 1
ATOM 723 O O . TRP A 1 92 ? -9.578 8.148 -4.855 1 72.94 92 TRP A O 1
ATOM 733 N N . GLY A 1 93 ? -10.844 9.422 -6.156 1 63.56 93 GLY A N 1
ATOM 734 C CA . GLY A 1 93 ? -11.32 8.367 -7.031 1 63.56 93 GLY A CA 1
ATOM 735 C C . GLY A 1 93 ? -10.484 8.219 -8.297 1 63.56 93 GLY A C 1
ATOM 736 O O . GLY A 1 93 ? -9.32 8.609 -8.32 1 63.56 93 GLY A O 1
ATOM 737 N N . SER A 1 94 ? -11.125 7.773 -9.539 1 60.94 94 SER A N 1
ATOM 738 C CA . SER A 1 94 ? -10.742 7.305 -10.867 1 60.94 94 SER A CA 1
ATOM 739 C C . SER A 1 94 ? -9.656 8.188 -11.477 1 60.94 94 SER A C 1
ATOM 741 O O . SER A 1 94 ? -9.273 8.008 -12.633 1 60.94 94 SER A O 1
ATOM 743 N N . GLN A 1 95 ? -9.055 8.969 -10.656 1 58.5 95 GLN A N 1
ATOM 744 C CA . GLN A 1 95 ? -8.07 9.883 -11.234 1 58.5 95 GLN A CA 1
ATOM 745 C C . GLN A 1 95 ? -6.754 9.172 -11.508 1 58.5 95 GLN A C 1
ATOM 747 O O . GLN A 1 95 ? -5.934 9.648 -12.297 1 58.5 95 GLN A O 1
ATOM 752 N N . PHE A 1 96 ? -6.645 8.023 -11.047 1 6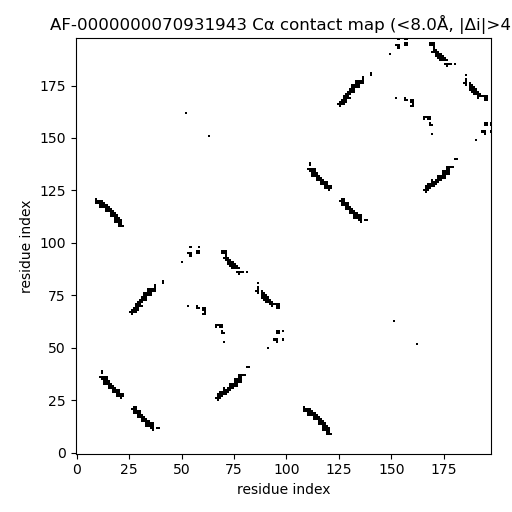4.31 96 PHE A N 1
ATOM 753 C CA . PHE A 1 96 ? -5.324 7.418 -11.164 1 64.31 96 PHE A CA 1
ATOM 754 C C . PHE A 1 96 ? -5.27 6.484 -12.367 1 64.31 96 PHE A C 1
ATOM 756 O O . PHE A 1 96 ? -4.184 6.105 -12.82 1 64.31 96 PHE A O 1
ATOM 763 N N . ARG A 1 97 ? -6.355 6.109 -12.969 1 59.03 97 ARG A N 1
ATOM 764 C CA . ARG A 1 97 ? -6.309 5.297 -14.18 1 59.03 97 ARG A CA 1
ATOM 765 C C . ARG A 1 97 ? -5.852 6.121 -15.375 1 59.03 97 ARG A C 1
ATOM 767 O O . ARG A 1 97 ? -5.129 5.625 -16.234 1 59.03 97 ARG A O 1
ATOM 774 N N . ASP A 1 98 ? -6.414 7.25 -15.617 1 53.44 98 ASP A N 1
ATOM 775 C CA . ASP A 1 98 ? -6.172 8.047 -16.812 1 53.44 98 ASP A CA 1
ATOM 776 C C . ASP A 1 98 ? -4.781 8.68 -16.781 1 53.44 98 ASP A C 1
ATOM 778 O O . ASP A 1 98 ? -4.359 9.312 -17.75 1 53.44 98 ASP A O 1
ATOM 782 N N . ALA A 1 99 ? -4.137 8.25 -15.734 1 45.91 99 ALA A N 1
ATOM 783 C CA . ALA A 1 99 ? -2.852 8.938 -15.719 1 45.91 99 ALA A CA 1
ATOM 784 C C . ALA A 1 99 ? -1.765 8.094 -16.375 1 45.91 99 ALA A C 1
ATOM 786 O O . ALA A 1 99 ? -1.843 6.859 -16.359 1 45.91 99 ALA A O 1
ATOM 787 N N . MET B 1 1 ? -40.594 -10.836 -8.164 1 36.72 1 MET B N 1
ATOM 788 C CA . MET B 1 1 ? -39.281 -11.227 -8.68 1 36.72 1 MET B CA 1
ATOM 789 C C . MET B 1 1 ? -38.219 -10.273 -8.18 1 36.72 1 MET B C 1
ATOM 791 O O . MET B 1 1 ? -38.312 -9.062 -8.406 1 36.72 1 MET B O 1
ATOM 795 N N . THR B 1 2 ? -37.719 -10.5 -7.027 1 41.03 2 THR B N 1
ATOM 796 C CA . THR B 1 2 ? -36.75 -9.75 -6.258 1 41.03 2 THR B CA 1
ATOM 797 C C . THR B 1 2 ? -35.5 -9.461 -7.105 1 41.03 2 THR B C 1
ATOM 799 O O . THR B 1 2 ? -34.844 -10.391 -7.59 1 41.03 2 THR B O 1
ATOM 802 N N . ASN B 1 3 ? -35.5 -8.43 -7.902 1 40.09 3 ASN B N 1
ATOM 803 C CA . ASN B 1 3 ? -34.344 -8.016 -8.711 1 40.09 3 ASN B CA 1
ATOM 804 C C . ASN B 1 3 ? -33.062 -8.016 -7.895 1 40.09 3 ASN B C 1
ATOM 806 O O . ASN B 1 3 ? -32.844 -7.145 -7.051 1 40.09 3 ASN B O 1
ATOM 810 N N . ALA B 1 4 ? -32.656 -9.195 -7.449 1 42.66 4 ALA B N 1
ATOM 811 C CA . ALA B 1 4 ? -31.344 -9.273 -6.816 1 42.66 4 ALA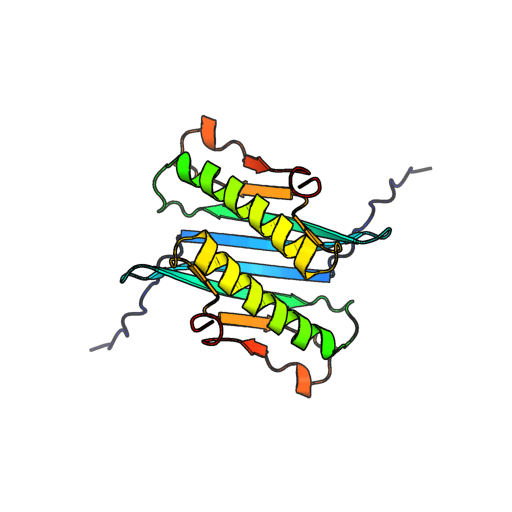 B CA 1
ATOM 812 C C . ALA B 1 4 ? -30.281 -8.57 -7.656 1 42.66 4 ALA B C 1
ATOM 814 O O . ALA B 1 4 ? -30.109 -8.875 -8.844 1 42.66 4 ALA B O 1
ATOM 815 N N . LEU B 1 5 ? -30.141 -7.316 -7.578 1 44.25 5 LEU B N 1
ATOM 816 C CA . LEU B 1 5 ? -29 -6.648 -8.211 1 44.25 5 LEU B CA 1
ATOM 817 C C . LEU B 1 5 ? -27.734 -7.5 -8.094 1 44.25 5 LEU B C 1
ATOM 819 O O . LEU B 1 5 ? -27.375 -7.941 -7 1 44.25 5 LEU B O 1
ATOM 823 N N . PRO B 1 6 ? -27.266 -8.117 -9.211 1 47.72 6 PRO B N 1
ATOM 824 C CA . PRO B 1 6 ? -26 -8.859 -9.125 1 47.72 6 PRO B CA 1
ATOM 825 C C . PRO B 1 6 ? -24.891 -8.055 -8.461 1 47.72 6 PRO B C 1
ATOM 827 O O . PRO B 1 6 ? -24.516 -6.98 -8.945 1 47.72 6 PRO B O 1
ATOM 830 N N . PHE B 1 7 ? -24.922 -7.949 -7.129 1 46.78 7 PHE B N 1
ATOM 831 C CA . PHE B 1 7 ? -23.734 -7.398 -6.473 1 46.78 7 PHE B CA 1
ATOM 832 C C . PHE B 1 7 ? -22.469 -7.977 -7.074 1 46.78 7 PHE B C 1
ATOM 834 O O . PHE B 1 7 ? -22.219 -9.188 -6.996 1 46.78 7 PHE B O 1
ATOM 841 N N . LEU B 1 8 ? -22.062 -7.398 -8.195 1 51.06 8 LEU B N 1
ATOM 842 C CA . LEU B 1 8 ? -20.75 -7.75 -8.703 1 51.06 8 LEU B CA 1
ATOM 843 C C . LEU B 1 8 ? -19.781 -8.016 -7.559 1 51.06 8 LEU B C 1
ATOM 845 O O . LEU B 1 8 ? -19.422 -7.098 -6.809 1 51.06 8 LEU B O 1
ATOM 849 N N . VAL B 1 9 ? -19.844 -9.203 -7.016 1 55.56 9 VAL B N 1
ATOM 850 C CA . VAL B 1 9 ? -18.922 -9.617 -5.969 1 55.56 9 VAL B CA 1
ATOM 851 C C . VAL B 1 9 ? -17.484 -9.578 -6.504 1 55.56 9 VAL B C 1
ATOM 853 O O . VAL B 1 9 ? -17.094 -10.438 -7.289 1 55.56 9 VAL B O 1
ATOM 856 N N . LEU B 1 10 ? -16.891 -8.367 -6.633 1 63.25 10 LEU B N 1
ATOM 857 C CA . LEU B 1 10 ? -15.477 -8.32 -6.969 1 63.25 10 LEU B CA 1
ATOM 858 C C . LEU B 1 10 ? -14.656 -9.164 -5.988 1 63.25 10 LEU B C 1
ATOM 860 O O . LEU B 1 10 ? -14.773 -8.992 -4.773 1 63.25 10 LEU B O 1
ATOM 864 N N . ALA B 1 11 ? -14.18 -10.273 -6.488 1 79.56 11 ALA B N 1
ATOM 865 C CA . ALA B 1 11 ? -13.383 -11.18 -5.676 1 79.56 11 ALA B CA 1
ATOM 866 C C . ALA B 1 11 ? -12.094 -10.516 -5.203 1 79.56 11 ALA B C 1
ATOM 868 O O . ALA B 1 11 ? -11.359 -9.93 -6.008 1 79.56 11 ALA B O 1
ATOM 869 N N . VAL B 1 12 ? -11.93 -10.43 -3.912 1 84.81 12 VAL B N 1
ATOM 870 C CA . VAL B 1 12 ? -10.688 -9.922 -3.334 1 84.81 12 VAL B CA 1
ATOM 871 C C . VAL B 1 12 ? -9.617 -11 -3.387 1 84.81 12 VAL B C 1
ATOM 873 O O . VAL B 1 12 ? -9.812 -12.109 -2.893 1 84.81 12 VAL B O 1
ATOM 876 N N . MET B 1 13 ? -8.523 -10.672 -4.105 1 89.25 13 MET B N 1
ATOM 877 C CA . MET B 1 13 ? -7.465 -11.664 -4.293 1 89.25 13 MET B CA 1
ATOM 878 C C . MET B 1 13 ? -6.367 -11.492 -3.248 1 89.25 13 MET B C 1
ATOM 880 O O . MET B 1 13 ? -5.68 -12.453 -2.906 1 89.25 13 MET B O 1
ATOM 884 N N . ALA B 1 14 ? -6.156 -10.297 -2.811 1 92.44 14 ALA B N 1
ATOM 885 C CA . ALA B 1 14 ? -5.102 -10.039 -1.831 1 92.44 14 ALA B CA 1
ATOM 886 C C . ALA B 1 14 ? -5.383 -8.766 -1.042 1 92.44 14 ALA B C 1
ATOM 888 O O . ALA B 1 14 ? -6.172 -7.922 -1.475 1 92.44 14 ALA B O 1
ATOM 889 N N . SER B 1 15 ? -4.84 -8.672 0.143 1 94.25 15 SER B N 1
ATOM 890 C CA . SER B 1 15 ? -4.863 -7.477 0.983 1 94.25 15 SER B CA 1
ATOM 891 C C . SER B 1 15 ? -3.467 -7.117 1.474 1 94.25 15 SER B C 1
ATOM 893 O O . SER B 1 15 ? -2.639 -8 1.704 1 94.25 15 SER B O 1
ATOM 895 N N . MET B 1 16 ? -3.203 -5.926 1.528 1 95.5 16 MET B N 1
ATOM 896 C CA . MET B 1 16 ? -1.926 -5.414 2.016 1 95.5 16 MET B CA 1
ATOM 897 C C . MET B 1 16 ? -2.139 -4.328 3.064 1 95.5 16 MET B C 1
ATOM 899 O O . MET B 1 16 ? -2.998 -3.461 2.902 1 95.5 16 MET B O 1
ATOM 903 N N . CYS B 1 17 ? -1.416 -4.477 4.164 1 95.38 17 CYS B N 1
ATOM 904 C CA . CYS B 1 17 ? -1.432 -3.443 5.195 1 95.38 17 CYS B CA 1
ATOM 905 C C . CYS B 1 17 ? -0.023 -2.943 5.484 1 95.38 17 CYS B C 1
ATOM 907 O O . CYS B 1 17 ? 0.898 -3.74 5.672 1 95.38 17 CYS B O 1
ATOM 909 N N . THR B 1 18 ? 0.063 -1.661 5.496 1 94.31 18 THR B N 1
ATOM 910 C CA . THR B 1 18 ? 1.354 -1.019 5.715 1 94.31 18 THR B CA 1
ATOM 911 C C . THR B 1 18 ? 1.29 -0.076 6.914 1 94.31 18 THR B C 1
ATOM 913 O O . THR B 1 18 ? 0.331 0.683 7.066 1 94.31 18 THR B O 1
ATOM 916 N N . SER B 1 19 ? 2.248 -0.209 7.781 1 92.12 19 SER B N 1
ATOM 917 C CA . SER B 1 19 ? 2.438 0.77 8.844 1 92.12 19 SER B CA 1
ATOM 918 C C . SER B 1 19 ? 3.688 1.61 8.609 1 92.12 19 SER B C 1
ATOM 920 O O . SER B 1 19 ? 4.715 1.093 8.164 1 92.12 19 SER B O 1
ATOM 922 N N . ILE B 1 20 ? 3.5 2.844 8.828 1 90.44 20 ILE B N 1
ATOM 923 C CA . ILE B 1 20 ? 4.59 3.795 8.633 1 90.44 20 ILE B CA 1
ATOM 924 C C . ILE B 1 20 ? 5.156 4.223 9.984 1 90.44 20 ILE B C 1
ATOM 926 O O . ILE B 1 20 ? 4.41 4.645 10.867 1 90.44 20 ILE B O 1
ATOM 930 N N . HIS B 1 21 ? 6.418 4.066 10.102 1 87.38 21 HIS B N 1
ATOM 931 C CA . HIS B 1 21 ? 7.117 4.402 11.328 1 87.38 21 HIS B CA 1
ATOM 932 C C . HIS B 1 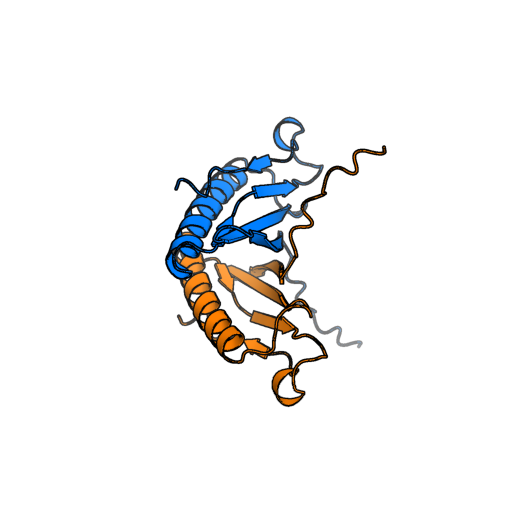21 ? 8.203 5.441 11.078 1 87.38 21 HIS B C 1
ATOM 934 O O . HIS B 1 21 ? 8.891 5.395 10.055 1 87.38 21 HIS B O 1
ATOM 940 N N . LEU B 1 22 ? 8.281 6.43 11.969 1 80.56 22 LEU B N 1
ATOM 941 C CA . LEU B 1 22 ? 9.352 7.41 11.891 1 80.56 22 LEU B CA 1
ATOM 942 C C . LEU B 1 22 ? 10.578 6.941 12.656 1 80.56 22 LEU B C 1
ATOM 944 O O . LEU B 1 22 ? 10.461 6.383 13.75 1 80.56 22 LEU B O 1
ATOM 948 N N . ASP B 1 23 ? 11.664 6.984 11.891 1 71 23 ASP B N 1
ATOM 949 C CA . ASP B 1 23 ? 12.945 6.727 12.547 1 71 23 ASP B CA 1
ATOM 950 C C . ASP B 1 23 ? 13.586 8.023 13.031 1 71 23 ASP B C 1
ATOM 952 O O . ASP B 1 23 ? 13.586 9.023 12.305 1 71 23 ASP B O 1
ATOM 956 N N . PRO B 1 24 ? 13.977 8.023 14.25 1 63.81 24 PRO B N 1
ATOM 957 C CA . PRO B 1 24 ? 14.57 9.242 14.805 1 63.81 24 PRO B CA 1
ATOM 958 C C . PRO B 1 24 ? 15.656 9.828 13.906 1 63.81 24 PRO B C 1
ATOM 960 O O . PRO B 1 24 ? 15.859 11.047 13.891 1 63.81 24 PRO B O 1
ATOM 963 N N . ALA B 1 25 ? 16.453 9.164 13.367 1 61.69 25 ALA B N 1
ATOM 964 C CA . ALA B 1 25 ? 17.609 9.672 12.648 1 61.69 25 ALA B CA 1
ATOM 965 C C . ALA B 1 25 ? 17.203 10.273 11.297 1 61.69 25 ALA B C 1
ATOM 967 O O . ALA B 1 25 ? 17.828 11.227 10.828 1 61.69 25 ALA B O 1
ATOM 968 N N . ASP B 1 26 ? 16.297 10.211 10.664 1 61.03 26 ASP B N 1
ATOM 969 C CA . ASP B 1 26 ? 16.016 11.008 9.484 1 61.03 26 ASP B CA 1
ATOM 970 C C . ASP B 1 26 ? 15.008 10.305 8.57 1 61.03 26 ASP B C 1
ATOM 972 O O . ASP B 1 26 ? 14.406 10.938 7.699 1 61.03 26 ASP B O 1
ATOM 976 N N . GLY B 1 27 ? 14.539 9.164 9.078 1 68.94 27 GLY B N 1
ATOM 977 C CA . GLY B 1 27 ? 13.703 8.602 8.031 1 68.94 27 GLY B CA 1
ATOM 978 C C . GLY B 1 27 ? 12.57 7.746 8.562 1 68.94 27 GLY B C 1
ATOM 979 O O . GLY B 1 27 ? 12.125 7.93 9.703 1 68.94 27 GLY B O 1
ATOM 980 N N . GLY B 1 28 ? 11.844 7.309 7.801 1 79.81 28 GLY B N 1
ATOM 981 C CA . GLY B 1 28 ? 10.773 6.395 8.18 1 79.81 28 GLY B CA 1
ATOM 982 C C . GLY B 1 28 ? 10.828 5.074 7.434 1 79.81 28 GLY B C 1
ATOM 983 O O . GLY B 1 28 ? 11.5 4.961 6.406 1 79.81 28 GLY B O 1
ATOM 984 N N . TYR B 1 29 ? 10.594 4.113 8.125 1 83.94 29 TYR B N 1
ATOM 985 C CA . TYR B 1 29 ? 10.492 2.814 7.465 1 83.94 29 TYR B CA 1
ATOM 986 C C . TYR B 1 29 ? 9.062 2.279 7.539 1 83.94 29 TYR B C 1
ATOM 988 O O . TYR B 1 29 ? 8.258 2.74 8.352 1 83.94 29 TYR B O 1
ATOM 996 N N . MET B 1 30 ? 8.82 1.394 6.574 1 88.75 30 MET B N 1
ATOM 997 C CA . MET B 1 30 ? 7.484 0.814 6.449 1 88.75 30 MET B CA 1
ATOM 998 C C . MET B 1 30 ? 7.527 -0.696 6.66 1 88.75 30 MET B C 1
ATOM 1000 O O . MET B 1 30 ? 8.469 -1.361 6.227 1 88.75 30 MET B O 1
ATOM 1004 N N . GLN B 1 31 ? 6.586 -1.113 7.387 1 90.62 31 GLN B N 1
ATOM 1005 C CA . GLN B 1 31 ? 6.332 -2.545 7.508 1 90.62 31 GLN B CA 1
ATOM 1006 C C . GLN B 1 31 ? 5.07 -2.947 6.754 1 90.62 31 GLN B C 1
ATOM 1008 O O . GLN B 1 31 ? 4.02 -2.322 6.918 1 90.62 31 GLN B O 1
ATOM 1013 N N . VAL B 1 32 ? 5.238 -4 5.945 1 93.88 32 VAL B N 1
ATOM 1014 C CA . VAL B 1 32 ? 4.137 -4.395 5.078 1 93.88 32 VAL B CA 1
ATOM 1015 C C . VAL B 1 32 ? 3.723 -5.832 5.387 1 93.88 32 VAL B C 1
ATOM 1017 O O . VAL B 1 32 ? 4.574 -6.719 5.504 1 93.88 32 VAL B O 1
ATOM 1020 N N . LEU B 1 33 ? 2.459 -6.047 5.602 1 93.94 33 LEU B N 1
ATOM 1021 C CA . LEU B 1 33 ? 1.857 -7.371 5.684 1 93.94 33 LEU B CA 1
ATOM 1022 C C . LEU B 1 33 ? 0.956 -7.633 4.48 1 93.94 33 LEU B C 1
ATOM 1024 O O . LEU B 1 33 ? 0.077 -6.828 4.172 1 93.94 33 LEU B O 1
ATOM 1028 N N . VAL B 1 34 ? 1.238 -8.711 3.791 1 94.06 34 VAL B N 1
ATOM 1029 C CA . VAL B 1 34 ? 0.442 -9.102 2.633 1 94.06 34 VAL B CA 1
ATOM 1030 C C . VAL B 1 34 ? -0.241 -10.445 2.9 1 94.06 34 VAL B C 1
ATOM 1032 O O . VAL B 1 34 ? 0.416 -11.414 3.273 1 94.06 34 VAL B O 1
ATOM 1035 N N . GLY B 1 35 ? -1.534 -10.492 2.703 1 93.44 35 GLY B N 1
ATOM 1036 C CA . GLY B 1 35 ? -2.297 -11.727 2.736 1 93.44 35 GLY B CA 1
ATOM 1037 C C . GLY B 1 35 ? -2.834 -12.133 1.376 1 93.44 35 GLY B C 1
ATOM 1038 O O . GLY B 1 35 ? -3.498 -11.344 0.705 1 93.44 35 GLY B O 1
ATOM 1039 N N . ILE B 1 36 ? -2.541 -13.289 0.988 1 91.06 36 ILE B N 1
ATOM 1040 C CA . ILE B 1 36 ? -3.059 -13.82 -0.268 1 91.06 36 ILE B CA 1
ATOM 1041 C C . ILE B 1 36 ? -4.312 -14.648 -0 1 91.06 36 ILE B C 1
ATOM 1043 O O . ILE B 1 36 ? -4.344 -15.461 0.926 1 91.06 36 ILE B O 1
ATOM 1047 N N . ASP B 1 37 ? -5.281 -14.391 -0.765 1 91.81 37 ASP B N 1
ATOM 1048 C CA . ASP B 1 37 ? -6.559 -15.078 -0.616 1 91.81 37 ASP B CA 1
ATOM 1049 C C . ASP B 1 37 ? -6.441 -16.547 -1.013 1 91.81 37 ASP B C 1
ATOM 1051 O O . ASP B 1 37 ? -5.684 -16.891 -1.921 1 91.81 37 ASP B O 1
ATOM 1055 N N . SER B 1 38 ? -7.266 -17.375 -0.421 1 90.44 38 SER B N 1
ATOM 1056 C CA . SER B 1 38 ? -7.223 -18.812 -0.654 1 90.44 38 SER B CA 1
ATOM 1057 C C . SER B 1 38 ? -7.734 -19.172 -2.049 1 90.44 38 SER B C 1
ATOM 1059 O O . SER B 1 38 ? -7.527 -20.281 -2.529 1 90.44 38 SER B O 1
ATOM 1061 N N . SER B 1 39 ? -8.383 -18.188 -2.688 1 88.19 39 SER B N 1
ATOM 1062 C CA . SER B 1 39 ? -8.859 -18.422 -4.047 1 88.19 39 SER B CA 1
ATOM 1063 C C . SER B 1 39 ? -7.715 -18.375 -5.051 1 88.19 39 SER B C 1
ATOM 1065 O O . SER B 1 39 ? -7.871 -18.797 -6.195 1 88.19 39 SER B O 1
ATOM 1067 N N . VAL B 1 40 ? -6.594 -17.922 -4.602 1 85.44 40 VAL B N 1
ATOM 1068 C CA . VAL B 1 40 ? -5.43 -17.812 -5.477 1 85.44 40 VAL B CA 1
ATOM 1069 C C . VAL B 1 40 ? -4.723 -19.172 -5.57 1 85.44 40 VAL B C 1
ATOM 1071 O O . VAL B 1 40 ? -4.352 -19.75 -4.547 1 85.44 40 VAL B O 1
ATOM 1074 N N . SER B 1 41 ? -4.617 -19.656 -6.754 1 85.94 41 SER B N 1
ATOM 1075 C CA . SER B 1 41 ? -3.943 -20.922 -6.957 1 85.94 41 SER B CA 1
ATOM 1076 C C . SER B 1 41 ? -2.451 -20.812 -6.664 1 85.94 41 SER B C 1
ATOM 1078 O O . SER B 1 41 ? -1.859 -19.75 -6.816 1 85.94 41 SER B O 1
ATOM 1080 N N . VAL B 1 42 ? -1.9 -21.969 -6.191 1 78 42 VAL B N 1
ATOM 1081 C CA . VAL B 1 42 ? -0.482 -22 -5.852 1 78 42 VAL B CA 1
ATOM 1082 C C . VAL B 1 42 ? 0.353 -21.688 -7.09 1 78 42 VAL B C 1
ATOM 1084 O O . VAL B 1 42 ? 0.183 -22.312 -8.141 1 78 42 VAL B O 1
ATOM 1087 N N . ASN B 1 43 ? 1.104 -20.625 -7.004 1 77.88 43 ASN B N 1
ATOM 1088 C CA . ASN B 1 43 ? 2.041 -20.25 -8.062 1 77.88 43 ASN B CA 1
ATOM 1089 C C . ASN B 1 43 ? 3.285 -19.562 -7.492 1 77.88 43 ASN B C 1
ATOM 1091 O O . ASN B 1 43 ? 3.209 -18.438 -6.988 1 77.88 43 ASN B O 1
ATOM 1095 N N . ILE B 1 44 ? 4.473 -20.328 -7.578 1 77.06 44 ILE B N 1
ATOM 1096 C CA . ILE B 1 44 ? 5.73 -19.812 -7.035 1 77.06 44 ILE B CA 1
ATOM 1097 C C . ILE B 1 44 ? 6.113 -18.516 -7.738 1 77.06 44 ILE B C 1
ATOM 1099 O O . ILE B 1 44 ? 6.766 -17.656 -7.148 1 77.06 44 ILE B O 1
ATOM 1103 N N . ASP B 1 45 ? 5.668 -18.391 -8.922 1 86.31 45 ASP B N 1
ATOM 1104 C CA . ASP B 1 45 ? 6.004 -17.188 -9.672 1 86.31 45 ASP B CA 1
ATOM 1105 C C . ASP B 1 45 ? 5.375 -15.945 -9.039 1 86.31 45 ASP B C 1
ATOM 1107 O O . ASP B 1 45 ? 5.914 -14.844 -9.148 1 86.31 45 ASP B O 1
ATOM 1111 N N . ILE B 1 46 ? 4.266 -16.172 -8.422 1 85.56 46 ILE B N 1
ATOM 1112 C CA . ILE B 1 46 ? 3.592 -15.047 -7.785 1 85.56 46 ILE B CA 1
ATOM 1113 C C . ILE B 1 46 ? 4.488 -14.461 -6.699 1 85.56 46 ILE B C 1
ATOM 1115 O O . ILE B 1 46 ? 4.637 -13.242 -6.605 1 85.56 46 ILE B O 1
ATOM 1119 N N . LEU B 1 47 ? 5.145 -15.344 -5.945 1 87.06 47 LEU B N 1
ATOM 1120 C CA . LEU B 1 47 ? 6.008 -14.883 -4.863 1 87.06 47 LEU B CA 1
ATOM 1121 C C . LEU B 1 47 ? 7.215 -14.133 -5.414 1 87.06 47 LEU B C 1
ATOM 1123 O O . LEU B 1 47 ? 7.598 -13.086 -4.887 1 87.06 47 LEU B O 1
ATOM 1127 N N . ASN B 1 48 ? 7.758 -14.734 -6.426 1 88.06 48 ASN B N 1
ATOM 1128 C CA . ASN B 1 48 ? 8.891 -14.07 -7.055 1 88.06 48 ASN B CA 1
ATOM 1129 C C . ASN B 1 48 ? 8.484 -12.727 -7.664 1 88.06 48 ASN B C 1
ATOM 1131 O O . ASN B 1 48 ? 9.219 -11.742 -7.551 1 88.06 48 ASN B O 1
ATOM 1135 N N . ASN B 1 49 ? 7.34 -12.711 -8.336 1 89.56 49 ASN B N 1
ATOM 1136 C CA . ASN B 1 49 ? 6.836 -11.477 -8.922 1 89.56 49 ASN B CA 1
ATOM 1137 C C . ASN B 1 49 ? 6.559 -10.414 -7.859 1 89.56 49 ASN B C 1
ATOM 1139 O O . ASN B 1 49 ? 6.828 -9.234 -8.07 1 89.56 49 ASN B O 1
ATOM 1143 N N . LEU B 1 50 ? 6.066 -10.875 -6.738 1 90.81 50 LEU B N 1
ATOM 1144 C CA . LEU B 1 50 ? 5.812 -9.945 -5.648 1 90.81 50 LEU B CA 1
ATOM 1145 C C . LEU B 1 50 ? 7.121 -9.391 -5.09 1 90.81 50 LEU B C 1
ATOM 1147 O O . LEU B 1 50 ? 7.215 -8.195 -4.785 1 90.81 50 LEU B O 1
ATOM 1151 N N . ARG B 1 51 ? 8.062 -10.25 -4.988 1 90.06 51 ARG B N 1
ATOM 1152 C CA . ARG B 1 51 ? 9.367 -9.797 -4.504 1 90.06 51 ARG B CA 1
ATOM 1153 C C . ARG B 1 51 ? 9.938 -8.711 -5.41 1 90.06 51 ARG B C 1
ATOM 1155 O O . ARG B 1 51 ? 10.398 -7.672 -4.926 1 90.06 51 ARG B O 1
ATOM 1162 N N . VAL B 1 52 ? 9.93 -8.961 -6.652 1 91.12 52 VAL B N 1
ATOM 1163 C CA . VAL B 1 52 ? 10.461 -8 -7.621 1 91.12 52 VAL B CA 1
ATOM 1164 C C . VAL B 1 52 ? 9.656 -6.703 -7.547 1 91.12 52 VAL B C 1
ATOM 1166 O O . VAL B 1 52 ? 10.234 -5.613 -7.539 1 91.12 52 VAL B O 1
ATOM 1169 N N . LEU B 1 53 ? 8.344 -6.801 -7.488 1 93.56 53 LEU B N 1
ATOM 1170 C CA . LEU B 1 53 ? 7.48 -5.625 -7.422 1 93.56 53 LEU B CA 1
ATOM 1171 C C . LEU B 1 53 ? 7.781 -4.801 -6.176 1 93.56 53 LEU B C 1
ATOM 1173 O O . LEU B 1 53 ? 7.918 -3.578 -6.25 1 93.56 53 LEU B O 1
ATOM 1177 N N . PHE B 1 54 ? 7.977 -5.445 -5.031 1 93.31 54 PHE B N 1
ATOM 1178 C CA . PHE B 1 54 ? 8.211 -4.719 -3.787 1 93.31 54 PHE B CA 1
ATOM 1179 C C . PHE B 1 54 ? 9.594 -4.07 -3.793 1 93.31 54 PHE B C 1
ATOM 1181 O O . PHE B 1 54 ? 9.781 -2.994 -3.221 1 93.31 54 PHE B O 1
ATOM 1188 N N . ARG B 1 55 ? 10.492 -4.68 -4.441 1 93.44 55 ARG B N 1
ATOM 1189 C CA . ARG B 1 55 ? 11.805 -4.055 -4.582 1 93.44 55 ARG B CA 1
ATOM 1190 C C . ARG B 1 55 ? 11.719 -2.773 -5.406 1 93.44 55 ARG B C 1
ATOM 1192 O O . ARG B 1 55 ? 12.242 -1.732 -5.008 1 93.44 55 ARG B O 1
ATOM 1199 N N . LYS B 1 56 ? 11.055 -2.873 -6.473 1 94.06 56 LYS B N 1
ATOM 1200 C CA . LYS B 1 56 ? 10.883 -1.705 -7.332 1 94.06 56 LYS B CA 1
ATOM 1201 C C . LYS B 1 56 ? 10.055 -0.63 -6.633 1 94.06 56 LYS B C 1
ATOM 1203 O O . LYS B 1 56 ? 10.359 0.56 -6.734 1 94.06 56 LYS B O 1
ATOM 1208 N N . ALA B 1 57 ? 9.047 -1.047 -5.996 1 94.19 57 ALA B N 1
ATOM 1209 C CA . ALA B 1 57 ? 8.18 -0.115 -5.281 1 94.19 57 ALA B CA 1
ATOM 1210 C C . ALA B 1 57 ? 8.938 0.596 -4.164 1 94.19 57 ALA B C 1
ATOM 1212 O O . ALA B 1 57 ? 8.75 1.794 -3.939 1 94.19 57 ALA B O 1
ATOM 1213 N N . SER B 1 58 ? 9.789 -0.156 -3.498 1 93.5 58 SER B N 1
ATOM 1214 C CA . SER B 1 58 ? 10.602 0.452 -2.445 1 93.5 58 SER B CA 1
ATOM 1215 C C . SER B 1 58 ? 11.539 1.514 -3.01 1 93.5 58 SER B C 1
ATOM 1217 O O . SER B 1 58 ? 11.672 2.6 -2.439 1 93.5 58 SER B O 1
ATOM 1219 N N . GLN B 1 59 ? 12.141 1.21 -4.102 1 93.94 59 GLN B N 1
ATOM 1220 C CA . GLN B 1 59 ? 13.016 2.17 -4.766 1 93.94 59 GLN B CA 1
ATOM 1221 C C . GLN B 1 59 ? 12.234 3.404 -5.215 1 93.94 59 GLN B C 1
ATOM 1223 O O . GLN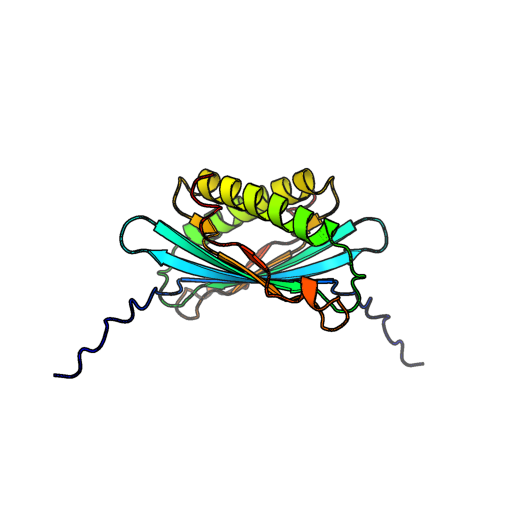 B 1 59 ? 12.688 4.535 -5.02 1 93.94 59 GLN B O 1
ATOM 1228 N N . PHE B 1 60 ? 11.172 3.191 -5.797 1 93.44 60 PHE B N 1
ATOM 1229 C CA . PHE B 1 60 ? 10.305 4.285 -6.219 1 93.44 60 PHE B CA 1
ATOM 1230 C C . PHE B 1 60 ? 9.969 5.195 -5.043 1 93.44 60 PHE B C 1
ATOM 1232 O O . PHE B 1 60 ? 10.109 6.414 -5.133 1 93.44 60 PHE B O 1
ATOM 1239 N N . LEU B 1 61 ? 9.469 4.578 -3.947 1 92.62 61 LEU B N 1
ATOM 1240 C CA . LEU B 1 61 ? 9.094 5.328 -2.758 1 92.62 61 LEU B CA 1
ATOM 1241 C C . LEU B 1 61 ? 10.273 6.121 -2.213 1 92.62 61 LEU B C 1
ATOM 1243 O O . LEU B 1 61 ? 10.141 7.301 -1.876 1 92.62 61 LEU B O 1
ATOM 1247 N N . PHE B 1 62 ? 11.398 5.5 -2.143 1 91.69 62 PHE B N 1
ATOM 1248 C CA . PHE B 1 62 ? 12.609 6.137 -1.628 1 91.69 62 PHE B CA 1
ATOM 1249 C C . PHE B 1 62 ? 12.961 7.371 -2.445 1 91.69 62 PHE B C 1
ATOM 1251 O O . PHE B 1 62 ? 13.25 8.43 -1.885 1 91.69 62 PHE B O 1
ATOM 1258 N N . GLU B 1 63 ? 12.859 7.215 -3.73 1 93.69 63 GLU B N 1
ATOM 1259 C CA . GLU B 1 63 ? 13.188 8.32 -4.617 1 93.69 63 GLU B CA 1
ATOM 1260 C C . GLU B 1 63 ? 12.117 9.414 -4.57 1 93.69 63 GLU B C 1
ATOM 1262 O O . GLU B 1 63 ? 12.438 10.602 -4.504 1 93.69 63 GLU B O 1
ATOM 1267 N N . ALA B 1 64 ? 10.875 9 -4.578 1 91.19 64 ALA B N 1
ATOM 1268 C CA . ALA B 1 64 ? 9.758 9.945 -4.613 1 91.19 64 ALA B CA 1
ATOM 1269 C C . ALA B 1 64 ? 9.672 10.734 -3.311 1 91.19 64 ALA B C 1
ATOM 1271 O O . ALA B 1 64 ? 9.062 11.805 -3.266 1 91.19 64 ALA B O 1
ATOM 1272 N N . THR B 1 65 ? 10.227 10.297 -2.244 1 89.56 65 THR B N 1
ATOM 1273 C CA . THR B 1 65 ? 10.141 10.945 -0.94 1 89.56 65 THR B CA 1
ATOM 1274 C C . THR B 1 65 ? 11.5 11.492 -0.521 1 89.56 65 THR B C 1
ATOM 1276 O O . THR B 1 65 ? 11.734 11.75 0.662 1 89.56 65 THR B O 1
ATOM 1279 N N . ARG B 1 66 ? 12.414 11.617 -1.389 1 88.81 66 ARG B N 1
ATOM 1280 C CA . ARG B 1 66 ? 13.742 12.18 -1.186 1 88.81 66 ARG B CA 1
ATOM 1281 C C . ARG B 1 66 ? 14.516 11.398 -0.128 1 88.81 66 ARG B C 1
ATOM 1283 O O . ARG B 1 66 ? 15.125 11.984 0.768 1 88.81 66 ARG B O 1
ATOM 1290 N N . GLY B 1 67 ? 14.414 10.047 -0.192 1 88.12 67 GLY B N 1
ATOM 1291 C CA . GLY B 1 67 ? 15.211 9.164 0.646 1 88.12 67 GLY B CA 1
ATOM 1292 C C . GLY B 1 67 ? 14.648 9 2.045 1 88.12 67 GLY B C 1
ATOM 1293 O O . GLY B 1 67 ? 15.359 8.578 2.961 1 88.12 67 GLY B O 1
ATOM 1294 N N . LYS B 1 68 ? 13.414 9.273 2.152 1 86.12 68 LYS B N 1
ATOM 1295 C CA . LYS B 1 68 ? 12.859 9.266 3.504 1 86.12 68 LYS B CA 1
ATOM 1296 C C . LYS B 1 68 ? 12.172 7.941 3.811 1 86.12 68 LYS B C 1
ATOM 1298 O O . LYS B 1 68 ? 12.227 7.457 4.945 1 86.12 68 LYS B O 1
ATOM 1303 N N . PHE B 1 69 ? 11.477 7.402 2.848 1 87.94 69 PHE B N 1
ATOM 1304 C CA . PHE B 1 69 ? 10.672 6.227 3.145 1 87.94 69 PHE B CA 1
ATOM 1305 C C . PHE B 1 69 ? 11.086 5.051 2.262 1 87.94 69 PHE B C 1
ATOM 1307 O O . PHE B 1 69 ? 11.367 5.23 1.077 1 87.94 69 PHE B O 1
ATOM 1314 N N . TYR B 1 70 ? 11.07 3.877 2.834 1 90.12 70 TYR B N 1
ATOM 1315 C CA . TYR B 1 70 ? 11.328 2.609 2.16 1 90.12 70 TYR B CA 1
ATOM 1316 C C . TYR B 1 70 ? 10.648 1.456 2.895 1 90.12 70 TYR B C 1
ATOM 1318 O O . TYR B 1 70 ? 10.281 1.589 4.062 1 90.12 70 TYR B O 1
ATOM 1326 N N . PHE B 1 71 ? 10.477 0.356 2.182 1 91.81 71 PHE B N 1
ATOM 1327 C CA . PHE B 1 71 ? 9.969 -0.848 2.83 1 91.81 71 PHE B CA 1
ATOM 1328 C C . PHE B 1 71 ? 11.078 -1.562 3.588 1 91.81 71 PHE B C 1
ATOM 1330 O O . PHE B 1 71 ? 12 -2.109 2.979 1 91.81 71 PHE B O 1
ATOM 1337 N N . LYS B 1 72 ? 11.047 -1.574 4.863 1 89.12 72 LYS B N 1
ATOM 1338 C CA . LYS B 1 72 ? 12.031 -2.273 5.684 1 89.12 72 LYS B CA 1
ATOM 1339 C C . LYS B 1 72 ? 11.773 -3.777 5.688 1 89.12 72 LYS B C 1
ATOM 1341 O O . LYS B 1 72 ? 12.719 -4.57 5.602 1 89.12 72 LYS B O 1
ATOM 1346 N N . GLU B 1 73 ? 10.523 -4.059 5.777 1 89.19 73 GLU B N 1
ATOM 1347 C CA . GLU B 1 73 ? 10.133 -5.461 5.883 1 89.19 73 GLU B CA 1
ATOM 1348 C C . GLU B 1 73 ? 8.789 -5.707 5.207 1 89.19 73 GLU B C 1
ATOM 1350 O O . GLU B 1 73 ? 7.859 -4.91 5.355 1 89.19 73 GLU B O 1
ATOM 1355 N N . VAL B 1 74 ? 8.781 -6.836 4.453 1 92 74 VAL B N 1
ATOM 1356 C CA . VAL B 1 74 ? 7.531 -7.316 3.871 1 92 74 VAL B CA 1
ATOM 1357 C C . VAL B 1 74 ? 7.277 -8.758 4.309 1 92 74 VAL B C 1
ATOM 1359 O O . VAL B 1 74 ? 8.109 -9.641 4.082 1 92 74 VAL B O 1
ATOM 1362 N N . LEU B 1 75 ? 6.199 -8.953 4.984 1 91.81 75 LEU B N 1
ATOM 1363 C CA . LEU B 1 75 ? 5.758 -10.289 5.375 1 91.81 75 LEU B CA 1
ATOM 1364 C C . LEU B 1 75 ? 4.594 -10.75 4.5 1 91.81 75 LEU B C 1
ATOM 1366 O O . LEU B 1 75 ? 3.594 -10.039 4.367 1 91.81 75 LEU B O 1
ATOM 1370 N N . ILE B 1 76 ? 4.719 -11.898 3.945 1 91.44 76 ILE B N 1
ATOM 1371 C CA . ILE B 1 76 ? 3.648 -12.438 3.115 1 91.44 76 ILE B CA 1
ATOM 1372 C C . ILE B 1 76 ? 3.049 -13.672 3.789 1 91.44 76 ILE B C 1
ATOM 1374 O O . ILE B 1 76 ? 3.764 -14.633 4.094 1 91.44 76 ILE B O 1
ATOM 1378 N N . SER B 1 77 ? 1.825 -13.625 4.031 1 90.62 77 SER B N 1
ATOM 1379 C CA . SER B 1 77 ? 1.067 -14.781 4.496 1 90.62 77 SER B CA 1
ATOM 1380 C C . SER B 1 77 ? 0.397 -15.508 3.336 1 90.62 77 SER B C 1
ATOM 1382 O O . SER B 1 77 ? -0.417 -14.922 2.617 1 90.62 77 SER B O 1
ATOM 1384 N N . VAL B 1 78 ? 0.723 -16.766 3.154 1 90.19 78 VAL B N 1
ATOM 1385 C CA . VAL B 1 78 ? 0.142 -17.562 2.078 1 90.19 78 VAL B CA 1
ATOM 1386 C C . VAL B 1 78 ? -0.99 -18.422 2.627 1 90.19 78 VAL B C 1
ATOM 1388 O O . VAL B 1 78 ? -1.021 -18.734 3.82 1 90.19 78 VAL B O 1
ATOM 1391 N N . PRO B 1 79 ? -1.905 -18.75 1.785 1 88.88 79 PRO B N 1
ATOM 1392 C CA . PRO B 1 79 ? -3.025 -19.547 2.285 1 88.88 79 PRO B CA 1
ATOM 1393 C C . PRO B 1 79 ? -2.607 -20.969 2.684 1 88.88 79 PRO B C 1
ATOM 1395 O O . PRO B 1 79 ? -1.592 -21.469 2.201 1 88.88 79 PRO B O 1
ATOM 1398 N N . LYS B 1 80 ? -3.432 -21.547 3.496 1 87.69 80 LYS B N 1
ATOM 1399 C CA . LYS B 1 80 ? -3.119 -22.844 4.109 1 87.69 80 LYS B CA 1
ATOM 1400 C C . LYS B 1 80 ? -3.109 -23.953 3.064 1 87.69 80 LYS B C 1
ATOM 1402 O O . LYS B 1 80 ? -2.514 -25.016 3.283 1 87.69 80 LYS B O 1
ATOM 1407 N N . ASN B 1 81 ? -3.766 -23.688 1.974 1 88.5 81 ASN B N 1
ATOM 1408 C CA . ASN B 1 81 ? -3.838 -24.734 0.966 1 88.5 81 ASN B CA 1
ATOM 1409 C C . ASN B 1 81 ? -2.605 -24.734 0.067 1 88.5 81 ASN B C 1
ATOM 1411 O O . ASN B 1 81 ? -2.51 -25.547 -0.863 1 88.5 81 ASN B O 1
ATOM 1415 N N . TRP B 1 82 ? -1.714 -23.891 0.267 1 87.56 82 TRP B N 1
ATOM 1416 C CA . TRP B 1 82 ? -0.423 -23.922 -0.413 1 87.56 82 TRP B CA 1
ATOM 1417 C C . TRP B 1 82 ? 0.505 -24.953 0.235 1 87.56 82 TRP B C 1
ATOM 1419 O O . TRP B 1 82 ? 0.333 -25.297 1.405 1 87.56 82 TRP B O 1
ATOM 1429 N N . PRO B 1 83 ? 1.441 -25.453 -0.54 1 86.5 83 PRO B N 1
ATOM 1430 C CA . PRO B 1 83 ? 2.367 -26.438 0.038 1 86.5 83 PRO B CA 1
ATOM 1431 C C . PRO B 1 83 ? 3.109 -25.891 1.259 1 86.5 83 PRO B C 1
ATOM 1433 O O . PRO B 1 83 ? 3.43 -24.703 1.314 1 86.5 83 PRO B O 1
ATOM 1436 N N . ARG B 1 84 ? 3.408 -26.719 2.23 1 83.75 84 ARG B N 1
ATOM 1437 C CA . ARG B 1 84 ? 4.07 -26.344 3.479 1 83.75 84 ARG B CA 1
ATOM 1438 C C . ARG B 1 84 ? 5.438 -25.734 3.211 1 83.75 84 ARG B C 1
ATOM 1440 O O . ARG B 1 84 ? 5.883 -24.859 3.957 1 83.75 84 ARG B O 1
ATOM 1447 N N . THR B 1 85 ? 6.066 -26.156 2.221 1 81.38 85 THR B N 1
ATOM 1448 C CA . THR B 1 85 ? 7.387 -25.641 1.878 1 81.38 85 THR B CA 1
ATOM 1449 C C . THR B 1 85 ? 7.312 -24.156 1.521 1 81.38 85 THR B C 1
ATOM 1451 O O . THR B 1 85 ? 8.297 -23.438 1.655 1 81.38 85 THR B O 1
ATOM 1454 N N . VAL B 1 86 ? 6.023 -23.766 1.187 1 79.75 86 VAL B N 1
ATOM 1455 C CA . VAL B 1 86 ? 5.82 -22.375 0.783 1 79.75 86 VAL B CA 1
ATOM 1456 C C . VAL B 1 86 ? 5.234 -21.578 1.946 1 79.75 86 VAL B C 1
ATOM 1458 O O . VAL B 1 86 ? 5.41 -20.359 2.023 1 79.75 86 VAL B O 1
ATOM 1461 N N . GLN B 1 87 ? 4.547 -22.141 2.873 1 75.5 87 GLN B N 1
ATOM 1462 C CA . GLN B 1 87 ? 3.809 -21.5 3.953 1 75.5 87 GLN B CA 1
ATOM 1463 C C . GLN B 1 87 ? 4.754 -20.766 4.906 1 75.5 87 GLN B C 1
ATOM 1465 O O . GLN B 1 87 ? 4.34 -19.844 5.609 1 75.5 87 GLN B O 1
ATOM 1470 N N . ARG B 1 88 ? 5.945 -21.031 4.789 1 74 88 ARG B N 1
ATOM 1471 C CA . ARG B 1 88 ? 6.828 -20.25 5.648 1 74 88 ARG B CA 1
ATOM 1472 C C . ARG B 1 88 ? 6.762 -18.766 5.289 1 74 88 ARG B C 1
ATOM 1474 O O . ARG B 1 88 ? 6.793 -18.406 4.113 1 74 88 ARG B O 1
ATOM 1481 N N . GLU B 1 89 ? 6.184 -17.984 6.328 1 63.84 89 GLU B N 1
ATOM 1482 C CA . GLU B 1 89 ? 6.18 -16.547 6.094 1 63.84 89 GLU B CA 1
ATOM 1483 C C . GLU B 1 89 ? 7.418 -16.109 5.316 1 63.84 89 GLU B C 1
ATOM 1485 O O . GLU B 1 89 ? 8.547 -16.375 5.734 1 63.84 89 GLU B O 1
ATOM 1490 N N . LEU B 1 90 ? 6.953 -15.727 4.113 1 77.62 90 LEU B N 1
ATOM 1491 C CA . LEU B 1 90 ? 8.086 -15.203 3.355 1 77.62 90 LEU B CA 1
ATOM 1492 C C . LEU B 1 90 ? 8.406 -13.773 3.77 1 77.62 90 LEU B C 1
ATOM 1494 O O . LEU B 1 90 ? 7.527 -12.906 3.734 1 77.62 90 LEU B O 1
ATOM 1498 N N . VAL B 1 91 ? 9.32 -13.633 4.688 1 74.5 91 VAL B N 1
ATOM 1499 C CA . VAL B 1 91 ? 9.781 -12.312 5.125 1 74.5 91 VAL B CA 1
ATOM 1500 C C . VAL B 1 91 ? 10.922 -11.844 4.234 1 74.5 91 VAL B C 1
ATOM 1502 O O . VAL B 1 91 ? 11.914 -12.547 4.059 1 74.5 91 VAL B O 1
ATOM 1505 N N . TRP B 1 92 ? 10.438 -10.773 3.475 1 74.56 92 TRP B N 1
ATOM 1506 C CA . TRP B 1 92 ? 11.516 -10.094 2.771 1 74.56 92 TRP B CA 1
ATOM 1507 C C . TRP B 1 92 ? 11.945 -8.836 3.518 1 74.56 92 TRP B C 1
ATOM 1509 O O . TRP B 1 92 ? 11.102 -8.031 3.924 1 74.56 92 TRP B O 1
ATOM 1519 N N . GLY B 1 93 ? 13.062 -8.789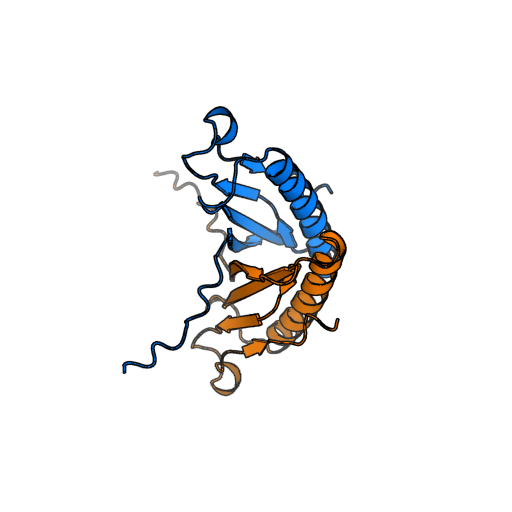 4.184 1 64.38 93 GLY B N 1
ATOM 1520 C CA . GLY B 1 93 ? 13.484 -7.652 4.984 1 64.38 93 GLY B CA 1
ATOM 1521 C C . GLY B 1 93 ? 14.367 -6.676 4.223 1 64.38 93 GLY B C 1
ATOM 1522 O O . GLY B 1 93 ? 13.977 -6.184 3.162 1 64.38 93 GLY B O 1
ATOM 1523 N N . SER B 1 94 ? 15.797 -6.449 4.625 1 59.62 94 SER B N 1
ATOM 1524 C CA . SER B 1 94 ? 16.797 -5.398 4.441 1 59.62 94 SER B CA 1
ATOM 1525 C C . SER B 1 94 ? 17.141 -5.219 2.969 1 59.62 94 SER B C 1
ATOM 1527 O O . SER B 1 94 ? 17.953 -4.355 2.617 1 59.62 94 SER B O 1
ATOM 1529 N N . GLN B 1 95 ? 16.359 -5.875 2.182 1 59.03 95 GLN B N 1
ATOM 1530 C CA . GLN B 1 95 ? 16.797 -5.84 0.792 1 59.03 95 GLN B CA 1
ATOM 1531 C C . GLN B 1 95 ? 16.25 -4.609 0.069 1 59.03 95 GLN B C 1
ATOM 1533 O O . GLN B 1 95 ? 16.703 -4.281 -1.029 1 59.03 95 GLN B O 1
ATOM 1538 N N . PHE B 1 96 ? 15.469 -3.896 0.665 1 64.56 96 PHE B N 1
ATOM 1539 C CA . PHE B 1 96 ? 14.82 -2.824 -0.079 1 64.56 96 PHE B CA 1
ATOM 1540 C C . PHE B 1 96 ? 15.5 -1.487 0.194 1 64.56 96 PHE B C 1
ATOM 1542 O O . PHE B 1 96 ? 15.312 -0.527 -0.558 1 64.56 96 PHE B O 1
ATOM 1549 N N . ARG B 1 97 ? 16.297 -1.358 1.229 1 58.59 97 ARG B N 1
ATOM 1550 C CA . ARG B 1 97 ? 17.016 -0.112 1.45 1 58.59 97 ARG B CA 1
ATOM 1551 C C . ARG B 1 97 ? 18.156 0.04 0.451 1 58.59 97 ARG B C 1
ATOM 1553 O O . ARG B 1 97 ? 18.438 1.144 -0.027 1 58.59 97 ARG B O 1
ATOM 1560 N N . ASP B 1 98 ? 18.984 -0.897 0.295 1 53.38 98 ASP B N 1
ATOM 1561 C CA . ASP B 1 98 ? 20.203 -0.809 -0.498 1 53.38 98 ASP B CA 1
ATOM 1562 C C . ASP B 1 98 ? 19.891 -0.761 -1.991 1 53.38 98 ASP B C 1
ATOM 1564 O O . ASP B 1 98 ? 20.781 -0.575 -2.814 1 53.38 98 ASP B O 1
ATOM 1568 N N . ALA B 1 99 ? 18.594 -0.749 -2.16 1 46.16 99 ALA B N 1
ATOM 1569 C CA . ALA B 1 99 ? 18.359 -0.784 -3.602 1 46.16 99 ALA B CA 1
ATOM 1570 C C . ALA B 1 99 ? 18.188 0.625 -4.164 1 46.16 99 ALA B C 1
ATOM 1572 O O . ALA B 1 99 ? 17.75 1.532 -3.455 1 46.16 99 ALA B O 1
#

InterPro domains:
  IPR013642 Calcium-activated chloride channel, N-terminal [PF08434] (26-87)

Foldseek 3Di:
DPPPPPPPPPDDFKDKDKDWAADVPAAIEIEMEMEGDPVDDDDPVVVVVVVVVLLVVQVVVCVVVVNHYGYAKYWYAYDPPYDPVPRPTPIDGRPNNVD/DPPPPPPPPPDDFKDKDKDWAADPPAAIEIEMEMEGDPVDDDDPVVVVVVVVVLLVVQVVVCVVVVNHYGYQKYWYAYDPPYDPVPRPTPIDGRNNNVD

Nearest PDB structures (foldseek):
  4u5y-assembly1_D  TM=3.881E-01  e=1.096E+00  Salmonella enterica subsp. enterica serovar Paratyphi B str. ATCC 10719
  6uhw-assembly1_B  TM=4.186E-01  e=1.732E+00  Burkholderia pseudomallei 1710b
  6mjn-assembly2_C  TM=4.229E-01  e=2.107E+00  Legionella pneumophila
  7v9p-assembly1_A  TM=3.839E-01  e=2.738E+00  Saccharopolyspora erythraea NRRL 2338
  5vpv-assembly1_A  TM=3.978E-01  e=6.368E-01  Cryptococcus neoformans H99

Sequence (198 aa):
MTNALPFLVLAVMASMCTSIHLDPADGGYMQVLVGIDSSVSVNIDILNNLRVLFRKASQFLFEATRGKFYFKEVLISVPKNWPRTVQRELVWGSQFRDAMTNALPFLVLAVMASMCTSIHLDPADGGYMQVLVGIDSSVSVNIDILNNLRVLFRKASQFLFEATRGKFYFKEVLISVPKNWPRTVQRELVWGSQFRDA

Secondary structure (DSSP, 8-state):
-----------EEEEEEEEEEE-SSS-EEEEEEEEE-TTSPP-HHHHHHHHHHHHHHHHHHHHHTTS-EEEEEEEEEPPTTS-HHHHS-EEE-GGGT--/-----------EEEEEEEEEEE-TTS-EEEEEEEEE-TTSPP-HHHHHHHHHHHHHHHHHHHHHTTS-EEEEEEEEEPPTTS-HHHHS-EEE-GGGT--

Organism: Ixodes scapularis (NCBI:txid6945)

Solvent-accessible surface area (backbone atoms only — not comparable to full-atom values): 10732 Å² total; per-residue (Å²): 131,82,78,70,70,80,69,79,74,61,54,65,51,34,38,36,38,35,40,34,26,52,41,90,81,75,31,30,40,26,43,35,43,33,41,44,31,75,86,56,72,86,51,74,61,55,57,54,50,48,51,55,50,50,41,52,49,14,38,50,43,18,61,76,51,74,65,28,37,32,42,41,31,36,38,36,46,57,34,84,88,40,59,71,89,63,45,54,62,49,65,46,52,70,65,23,64,86,88,131,82,78,69,70,79,69,77,74,61,52,66,51,34,37,36,39,35,40,33,26,54,40,90,87,72,31,29,40,26,42,35,43,34,42,44,32,75,85,57,73,85,51,74,62,55,56,55,51,47,51,55,50,52,41,52,49,14,35,48,42,18,61,76,51,75,66,27,36,33,40,45,31,37,38,36,45,59,33,85,87,40,58,72,91,62,44,52,67,46,68,47,45,77,68,20,66,85,86